Protein AF-0000000072302546 (afdb_homodimer)

Organism: Meleagris gallopavo (NCBI:txid9103)

Foldseek 3Di:
DDPDDDPDPPDPPPPPPDPDDPDPDDPPVPPPPPPPPPPPPPDPDDPPLFWFKKKKKFWPLCVVVVCPCVVVVVLVVLPKDWFAKDFDFDPDPDDDPDGTGMIMTMTGGRVCQVVLDLQQADLACVPGDPRHVSVVPNDGSVGGRMDMDNDSVRRVVVCVVVDDPVRGHDDDDPCCCVNVND/DDPCPVPPPPDPPPPPDDPDDDDDDDPPVPPPPPPPPPPPPPDPDDPPLFWFKKKKKFWPLCVVVVCPCVVVVVCVVLPKDWFAKDFDFDPDPDDDPDGTGMIMTMIGGRVCQVVLDLQQADLACVPGDPRHVSVVPNDGSVGGRMDMDNDSVRRVVVCVVVDDPVRGHDDDDPCCCVNVND

Structure (mmCIF, N/CA/C/O backbone):
data_AF-0000000072302546-model_v1
#
loop_
_entity.id
_entity.type
_entity.pdbx_description
1 polymer 'Nucleoside diphosphate kinase'
#
loop_
_atom_site.group_PDB
_atom_site.id
_atom_site.type_symbol
_atom_site.label_atom_id
_atom_site.label_alt_id
_atom_site.label_comp_id
_atom_site.label_asym_id
_atom_site.label_entity_id
_atom_site.label_seq_id
_atom_site.pdbx_PDB_ins_code
_atom_site.Cartn_x
_atom_site.Cartn_y
_atom_site.Cartn_z
_atom_site.occupancy
_atom_site.B_iso_or_equiv
_atom_site.auth_seq_id
_atom_site.auth_comp_id
_atom_site.auth_asym_id
_atom_site.auth_atom_id
_atom_site.pdbx_PDB_model_num
ATOM 1 N N . MET A 1 1 ? 26.578 -60.594 33.781 1 28.45 1 MET A N 1
ATOM 2 C CA . MET A 1 1 ? 26.5 -60.469 32.312 1 28.45 1 MET A CA 1
ATOM 3 C C . MET A 1 1 ? 27.547 -59.5 31.797 1 28.45 1 MET A C 1
ATOM 5 O O . MET A 1 1 ? 27.75 -58.406 32.375 1 28.45 1 MET A O 1
ATOM 9 N N . PRO A 1 2 ? 28.359 -59.844 30.703 1 25.59 2 PRO A N 1
ATOM 10 C CA . PRO A 1 2 ? 29.703 -59.375 30.359 1 25.59 2 PRO A CA 1
ATOM 11 C C . PRO A 1 2 ? 29.703 -57.969 29.734 1 25.59 2 PRO A C 1
ATOM 13 O O . PRO A 1 2 ? 28.859 -57.688 28.875 1 25.59 2 PRO A O 1
ATOM 16 N N . LEU A 1 3 ? 29.906 -56.875 30.5 1 26.02 3 LEU A N 1
ATOM 17 C CA . LEU A 1 3 ? 30.062 -55.438 30.297 1 26.02 3 LEU A CA 1
ATOM 18 C C . LEU A 1 3 ? 31.172 -55.125 29.281 1 26.02 3 LEU A C 1
ATOM 20 O O . LEU A 1 3 ? 32.344 -55.094 29.656 1 26.02 3 LEU A O 1
ATOM 24 N N . ARG A 1 4 ? 30.922 -55.844 28 1 19.97 4 ARG A N 1
ATOM 25 C CA . ARG A 1 4 ? 32.062 -55.969 27.078 1 19.97 4 ARG A CA 1
ATOM 26 C C . ARG A 1 4 ? 32.625 -54.594 26.75 1 19.97 4 ARG A C 1
ATOM 28 O O . ARG A 1 4 ? 33.844 -54.375 26.922 1 19.97 4 ARG A O 1
ATOM 35 N N . THR A 1 5 ? 32.312 -54 25.531 1 21.89 5 THR A N 1
ATOM 36 C CA . THR A 1 5 ? 33.281 -53.844 24.469 1 21.89 5 THR A CA 1
ATOM 37 C C . THR A 1 5 ? 33.875 -52.438 24.5 1 21.89 5 THR A C 1
ATOM 39 O O . THR A 1 5 ? 33.219 -51.469 24.922 1 21.89 5 THR A O 1
ATOM 42 N N . ARG A 1 6 ? 35.219 -52.312 24.297 1 22.3 6 ARG A N 1
ATOM 43 C CA . ARG A 1 6 ? 36.438 -51.531 24.375 1 22.3 6 ARG A CA 1
ATOM 44 C C . ARG A 1 6 ? 36.469 -50.438 23.312 1 22.3 6 ARG A C 1
ATOM 46 O O . ARG A 1 6 ? 36.469 -50.75 22.109 1 22.3 6 ARG A O 1
ATOM 53 N N . SER A 1 7 ? 35.625 -49.312 23.469 1 22.53 7 SER A N 1
ATOM 54 C CA . SER A 1 7 ? 35.438 -48.219 22.531 1 22.53 7 SER A CA 1
ATOM 55 C C . SER A 1 7 ? 36.781 -47.625 22.109 1 22.53 7 SER A C 1
ATOM 57 O O . SER A 1 7 ? 37.594 -47.188 22.938 1 22.53 7 SER A O 1
ATOM 59 N N . PRO A 1 8 ? 37.406 -48.094 20.922 1 24.8 8 PRO A N 1
ATOM 60 C CA . PRO A 1 8 ? 38.781 -47.781 20.516 1 24.8 8 PRO A CA 1
ATOM 61 C C . PRO A 1 8 ? 38.969 -46.312 20.203 1 24.8 8 PRO A C 1
ATOM 63 O O . PRO A 1 8 ? 38.062 -45.656 19.703 1 24.8 8 PRO A O 1
ATOM 66 N N . PHE A 1 9 ? 39.656 -45.531 21 1 24.45 9 PHE A N 1
ATOM 67 C CA . PHE A 1 9 ? 40.031 -44.125 21.062 1 24.45 9 PHE A CA 1
ATOM 68 C C . PHE A 1 9 ? 41 -43.781 19.922 1 24.45 9 PHE A C 1
ATOM 70 O O . PHE A 1 9 ? 42.156 -44.156 19.938 1 24.45 9 PHE A O 1
ATOM 77 N N . PHE A 1 10 ? 40.438 -43.906 18.5 1 22.61 10 PHE A N 1
ATOM 78 C CA . PHE A 1 10 ? 41.438 -43.781 17.453 1 22.61 10 PHE A CA 1
ATOM 79 C C . PHE A 1 10 ? 42.094 -42.406 17.5 1 22.61 10 PHE A C 1
ATOM 81 O O . PHE A 1 10 ? 41.469 -41.406 17.859 1 22.61 10 PHE A O 1
ATOM 88 N N . PRO A 1 11 ? 43.469 -42.344 17.453 1 22.25 11 PRO A N 1
ATOM 89 C CA . PRO A 1 11 ? 44.469 -41.312 17.672 1 22.25 11 PRO A CA 1
ATOM 90 C C . PRO A 1 11 ? 44.5 -40.281 16.547 1 22.25 11 PRO A C 1
ATOM 92 O O . PRO A 1 11 ? 44.188 -40.594 15.398 1 22.25 11 PRO A O 1
ATOM 95 N N . LEU A 1 12 ? 44.188 -39 16.781 1 23.42 12 LEU A N 1
ATOM 96 C CA . LEU A 1 12 ? 44.062 -37.75 16.047 1 23.42 12 LEU A CA 1
ATOM 97 C C . LEU A 1 12 ? 45.375 -37.344 15.391 1 23.42 12 LEU A C 1
ATOM 99 O O . LEU A 1 12 ? 46.281 -36.875 16.078 1 23.42 12 LEU A O 1
ATOM 103 N N . SER A 1 13 ? 45.938 -38.312 14.469 1 19.5 13 SER A N 1
ATOM 104 C CA . SER A 1 13 ? 47.312 -37.969 14.055 1 19.5 13 SER A CA 1
ATOM 105 C C . SER A 1 13 ? 47.312 -36.688 13.211 1 19.5 13 SER A C 1
ATOM 107 O O . SER A 1 13 ? 46.469 -36.531 12.32 1 19.5 13 SER A O 1
ATOM 109 N N . SER A 1 14 ? 47.781 -35.562 13.734 1 22.02 14 SER A N 1
ATOM 110 C CA . SER A 1 14 ? 47.938 -34.156 13.406 1 22.02 14 SER A CA 1
ATOM 111 C C . SER A 1 14 ? 48.875 -33.938 12.227 1 22.02 14 SER A C 1
ATOM 113 O O . SER A 1 14 ? 50.094 -33.969 12.391 1 22.02 14 SER A O 1
ATOM 115 N N . PRO A 1 15 ? 48.688 -34.625 10.938 1 21.88 15 PRO A N 1
ATOM 116 C CA . PRO A 1 15 ? 49.906 -34.531 10.141 1 21.88 15 PRO A CA 1
ATOM 117 C C . PRO A 1 15 ? 50.25 -33.094 9.695 1 21.88 15 PRO A C 1
ATOM 119 O O . PRO A 1 15 ? 49.344 -32.344 9.328 1 21.88 15 PRO A O 1
ATOM 122 N N . CYS A 1 16 ? 51.188 -32.438 10.297 1 23.5 16 CYS A N 1
ATOM 123 C CA . CYS A 1 16 ? 51.75 -31.109 10.164 1 23.5 16 CYS A CA 1
ATOM 124 C C . CYS A 1 16 ? 52.344 -30.891 8.773 1 23.5 16 CYS A C 1
ATOM 126 O O . CYS A 1 16 ? 53.312 -31.531 8.422 1 23.5 16 CYS A O 1
ATOM 128 N N . LEU A 1 17 ? 51.438 -30.891 7.695 1 24.34 17 LEU A N 1
ATOM 129 C CA . LEU A 1 17 ? 52 -30.922 6.355 1 24.34 17 LEU A CA 1
ATOM 130 C C . LEU A 1 17 ? 52.969 -29.75 6.152 1 24.34 17 LEU A C 1
ATOM 132 O O . LEU A 1 17 ? 52.719 -28.641 6.609 1 24.34 17 LEU A O 1
ATOM 136 N N . VAL A 1 18 ? 54.25 -30.078 5.875 1 22.44 18 VAL A N 1
ATOM 137 C CA . VAL A 1 18 ? 55.531 -29.422 5.672 1 22.44 18 VAL A CA 1
ATOM 138 C C . VAL A 1 18 ? 55.438 -28.422 4.527 1 22.44 18 VAL A C 1
ATOM 140 O O . VAL A 1 18 ? 54.812 -28.703 3.498 1 22.44 18 VAL A O 1
ATOM 143 N N . LEU A 1 19 ? 55.844 -27.219 4.754 1 26.23 19 LEU A N 1
ATOM 144 C CA . LEU A 1 19 ? 55.906 -25.859 4.219 1 26.23 19 LEU A CA 1
ATOM 145 C C . LEU A 1 19 ? 56.781 -25.812 2.955 1 26.23 19 LEU A C 1
ATOM 147 O O . LEU A 1 19 ? 57.125 -24.734 2.488 1 26.23 19 LEU A O 1
ATOM 151 N N . GLY A 1 20 ? 56.625 -26.859 2.014 1 24.14 20 GLY A N 1
ATOM 152 C CA . GLY A 1 20 ? 57.812 -26.812 1.187 1 24.14 20 GLY A CA 1
ATOM 153 C C . GLY A 1 20 ? 57.938 -25.516 0.407 1 24.14 20 GLY A C 1
ATOM 154 O O . GLY A 1 20 ? 57 -24.75 0.294 1 24.14 20 GLY A O 1
ATOM 155 N N . ASP A 1 21 ? 59.094 -25.438 -0.366 1 27.5 21 ASP A N 1
ATOM 156 C CA . ASP A 1 21 ? 60.031 -24.453 -0.916 1 27.5 21 ASP A CA 1
ATOM 157 C C . ASP A 1 21 ? 59.469 -23.812 -2.184 1 27.5 21 ASP A C 1
ATOM 159 O O . ASP A 1 21 ? 59.219 -24.5 -3.174 1 27.5 21 ASP A O 1
ATOM 163 N N . PRO A 1 22 ? 58.531 -22.859 -2.154 1 27.61 22 PRO A N 1
ATOM 164 C CA . PRO A 1 22 ? 57.875 -22.422 -3.391 1 27.61 22 PRO A CA 1
ATOM 165 C C . PRO A 1 22 ? 58.875 -21.812 -4.391 1 27.61 22 PRO A C 1
ATOM 167 O O . PRO A 1 22 ? 59.656 -20.938 -4.031 1 27.61 22 PRO A O 1
ATOM 170 N N . SER A 1 23 ? 59.562 -22.625 -5.199 1 30.94 23 SER A N 1
ATOM 171 C CA . SER A 1 23 ? 60.375 -22.062 -6.266 1 30.94 23 SER A CA 1
ATOM 172 C C . SER A 1 23 ? 59.594 -21.094 -7.137 1 30.94 23 SER A C 1
ATOM 174 O O . SER A 1 23 ? 58.375 -21.297 -7.359 1 30.94 23 SER A O 1
ATOM 176 N N . PRO A 1 24 ? 60.062 -19.906 -7.297 1 33.72 24 PRO A N 1
ATOM 177 C CA . PRO A 1 24 ? 59.312 -18.781 -7.844 1 33.72 24 PRO A CA 1
ATOM 178 C C . PRO A 1 24 ? 58.938 -18.984 -9.312 1 33.72 24 PRO A C 1
ATOM 180 O O . PRO A 1 24 ? 59.812 -19.156 -10.156 1 33.72 24 PRO A O 1
ATOM 183 N N . PRO A 1 25 ? 57.906 -19.828 -9.625 1 33.88 25 PRO A N 1
ATOM 184 C CA . PRO A 1 25 ? 57.844 -20.234 -11.039 1 33.88 25 PRO A CA 1
ATOM 185 C C . PRO A 1 25 ? 57.812 -19.031 -11.984 1 33.88 25 PRO A C 1
ATOM 187 O O . PRO A 1 25 ? 57.5 -17.922 -11.562 1 33.88 25 PRO A O 1
ATOM 190 N N . PRO A 1 26 ? 58.219 -19.328 -13.281 1 35.22 26 PRO A N 1
ATOM 191 C CA . PRO A 1 26 ? 58.438 -18.5 -14.477 1 35.22 26 PRO A CA 1
ATOM 192 C C . PRO A 1 26 ? 57.219 -17.656 -14.867 1 35.22 26 PRO A C 1
ATOM 194 O O . PRO A 1 26 ? 56.094 -18.031 -14.547 1 35.22 26 PRO A O 1
ATOM 197 N N . SER A 1 27 ? 57.438 -16.359 -15.109 1 30.64 27 SER A N 1
ATOM 198 C CA . SER A 1 27 ? 56.531 -15.242 -15.367 1 30.64 27 SER A CA 1
ATOM 199 C C . SER A 1 27 ? 55.688 -15.5 -16.609 1 30.64 27 SER A C 1
ATOM 201 O O . SER A 1 27 ? 56 -15.008 -17.703 1 30.64 27 SER A O 1
ATOM 203 N N . ILE A 1 28 ? 55.375 -16.75 -16.953 1 32.88 28 ILE A N 1
ATOM 204 C CA . ILE A 1 28 ? 54.719 -16.781 -18.25 1 32.88 28 ILE A CA 1
ATOM 205 C C . ILE A 1 28 ? 53.406 -15.977 -18.188 1 32.88 28 ILE A C 1
ATOM 207 O O . ILE A 1 28 ? 52.562 -16.219 -17.328 1 32.88 28 ILE A O 1
ATOM 211 N N . VAL A 1 29 ? 53.438 -14.781 -18.75 1 33.59 29 VAL A N 1
ATOM 212 C CA . VAL A 1 29 ? 52.281 -13.891 -18.875 1 33.59 29 VAL A CA 1
ATOM 213 C C . VAL A 1 29 ? 51.156 -14.625 -19.594 1 33.59 29 VAL A C 1
ATOM 215 O O . VAL A 1 29 ? 51.281 -14.992 -20.766 1 33.59 29 VAL A O 1
ATOM 218 N N . PRO A 1 30 ? 50.531 -15.625 -18.969 1 31.84 30 PRO A N 1
ATOM 219 C CA . PRO A 1 30 ? 49.531 -16.297 -19.797 1 31.84 30 PRO A CA 1
ATOM 220 C C . PRO A 1 30 ? 48.469 -15.328 -20.344 1 31.84 30 PRO A C 1
ATOM 222 O O . PRO A 1 30 ? 48.125 -14.352 -19.672 1 31.84 30 PRO A O 1
ATOM 225 N N . SER A 1 31 ? 48.5 -15.102 -21.703 1 37.44 31 SER A N 1
ATOM 226 C CA . SER A 1 31 ? 47.438 -14.406 -22.422 1 37.44 31 SER A CA 1
ATOM 227 C C . SER A 1 31 ? 46.062 -14.883 -21.969 1 37.44 31 SER A C 1
ATOM 229 O O . SER A 1 31 ? 45.812 -16.078 -21.938 1 37.44 31 SER A O 1
ATOM 231 N N . ARG A 1 32 ? 45.531 -14.141 -21.047 1 35.06 32 ARG A N 1
ATOM 232 C CA . ARG A 1 32 ? 44.219 -14.531 -20.531 1 35.06 32 ARG A CA 1
ATOM 233 C C . ARG A 1 32 ? 43.219 -14.742 -21.672 1 35.06 32 ARG A C 1
ATOM 235 O O . ARG A 1 32 ? 43.031 -13.852 -22.5 1 35.06 32 ARG A O 1
ATOM 242 N N . PRO A 1 33 ? 43.031 -16.016 -22.031 1 37.41 33 PRO A N 1
ATOM 243 C CA . PRO A 1 33 ? 41.969 -16.188 -23.016 1 37.41 33 PRO A CA 1
ATOM 244 C C . PRO A 1 33 ? 40.719 -15.352 -22.719 1 37.41 33 PRO A C 1
ATOM 246 O O . PRO A 1 33 ? 40.469 -15.023 -21.547 1 37.41 33 PRO A O 1
ATOM 249 N N . ALA A 1 34 ? 40.312 -14.547 -23.75 1 36.78 34 ALA A N 1
ATOM 250 C CA . ALA A 1 34 ? 39.031 -13.82 -23.719 1 36.78 34 ALA A CA 1
ATOM 251 C C . ALA A 1 34 ? 37.906 -14.703 -23.188 1 36.78 34 ALA A C 1
ATOM 253 O O . ALA A 1 34 ? 37.625 -15.766 -23.75 1 36.78 34 ALA A O 1
ATOM 254 N N . GLY A 1 35 ? 37.875 -14.844 -21.938 1 32.53 35 GLY A N 1
ATOM 255 C CA . GLY A 1 35 ? 36.75 -15.609 -21.375 1 32.53 35 GLY A CA 1
ATOM 256 C C . GLY A 1 35 ? 35.438 -15.32 -22.031 1 32.53 35 GLY A C 1
ATOM 257 O O . GLY A 1 35 ? 35.062 -14.156 -22.234 1 32.53 35 GLY A O 1
ATOM 258 N N . ARG A 1 36 ? 35.031 -16.141 -22.922 1 30.73 36 ARG A N 1
ATOM 259 C CA . ARG A 1 36 ? 33.688 -16.047 -23.453 1 30.73 36 ARG A CA 1
ATOM 260 C C . ARG A 1 36 ? 32.688 -15.672 -22.375 1 30.73 36 ARG A C 1
ATOM 262 O O . ARG A 1 36 ? 32.75 -16.203 -21.266 1 30.73 36 ARG A O 1
ATOM 269 N N . ALA A 1 37 ? 32.188 -14.453 -22.453 1 36.94 37 ALA A N 1
ATOM 270 C CA . ALA A 1 37 ? 31 -14.094 -21.672 1 36.94 37 ALA A CA 1
ATOM 271 C C . ALA A 1 37 ? 30.016 -15.25 -21.594 1 36.94 37 ALA A C 1
ATOM 273 O O . ALA A 1 37 ? 29.516 -15.719 -22.625 1 36.94 37 ALA A O 1
ATOM 274 N N . ALA A 1 38 ? 30.172 -16.156 -20.703 1 36.09 38 ALA A N 1
ATOM 275 C CA . ALA A 1 38 ? 29.188 -17.203 -20.516 1 36.09 38 ALA A CA 1
ATOM 276 C C . ALA A 1 38 ? 27.781 -16.672 -20.766 1 36.09 38 ALA A C 1
ATOM 278 O O . ALA A 1 38 ? 27.406 -15.609 -20.281 1 36.09 38 ALA A O 1
ATOM 279 N N . ALA A 1 39 ? 27.156 -16.984 -21.859 1 35.88 39 ALA A N 1
ATOM 280 C CA . ALA A 1 39 ? 25.734 -16.75 -22.125 1 35.88 39 ALA A CA 1
ATOM 281 C C . ALA A 1 39 ? 24.891 -17.031 -20.891 1 35.88 39 ALA A C 1
ATOM 283 O O . ALA A 1 39 ? 24.953 -18.141 -20.328 1 35.88 39 ALA A O 1
ATOM 284 N N . VAL A 1 40 ? 24.844 -16.109 -19.938 1 35.66 40 VAL A N 1
ATOM 285 C CA . VAL A 1 40 ? 23.828 -16.344 -18.906 1 35.66 40 VAL A CA 1
ATOM 286 C C . VAL A 1 40 ? 22.609 -17.016 -19.531 1 35.66 40 VAL A C 1
ATOM 288 O O . VAL A 1 40 ? 22.047 -16.516 -20.5 1 35.66 40 VAL A O 1
ATOM 291 N N . THR A 1 41 ? 22.562 -18.312 -19.703 1 37.38 41 THR A N 1
ATOM 292 C CA . THR A 1 41 ? 21.344 -19 -20.156 1 37.38 41 THR A CA 1
ATOM 293 C C . THR A 1 41 ? 20.109 -18.359 -19.531 1 37.38 41 THR A C 1
ATOM 295 O O . THR A 1 41 ? 20.062 -18.125 -18.328 1 37.38 41 THR A O 1
ATOM 298 N N . PRO A 1 42 ? 19.25 -17.703 -20.25 1 40.59 42 PRO A N 1
ATOM 299 C CA . PRO A 1 42 ? 18.016 -17.203 -19.656 1 40.59 42 PRO A CA 1
ATOM 300 C C . PRO A 1 42 ? 17.391 -18.188 -18.672 1 40.59 42 PRO A C 1
ATOM 302 O O . PRO A 1 42 ? 17.469 -19.406 -18.875 1 40.59 42 PRO A O 1
ATOM 305 N N . CYS A 1 43 ? 17.453 -18 -17.406 1 41.53 43 CYS A N 1
ATOM 306 C CA . CYS A 1 43 ? 16.734 -18.875 -16.469 1 41.53 43 CYS A CA 1
ATOM 307 C C . CYS A 1 43 ? 15.453 -19.406 -17.109 1 41.53 43 CYS A C 1
ATOM 309 O O . CYS A 1 43 ? 14.75 -18.672 -17.797 1 41.53 43 CYS A O 1
ATOM 311 N N . PRO A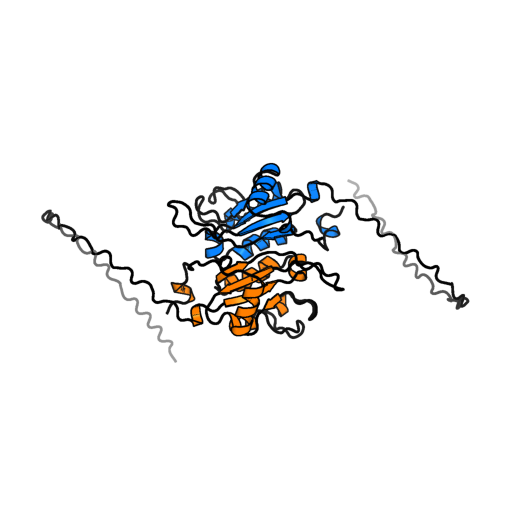 1 44 ? 15.266 -20.688 -17.297 1 48 44 PRO A N 1
ATOM 312 C CA . PRO A 1 44 ? 13.992 -21.188 -17.812 1 48 44 PRO A CA 1
ATOM 313 C C . PRO A 1 44 ? 12.781 -20.484 -17.219 1 48 44 PRO A C 1
ATOM 315 O O . PRO A 1 44 ? 12.852 -19.984 -16.094 1 48 44 PRO A O 1
ATOM 318 N N . PRO A 1 45 ? 11.789 -20.172 -18.094 1 50.78 45 PRO A N 1
ATOM 319 C CA . PRO A 1 45 ? 10.586 -19.531 -17.562 1 50.78 45 PRO A CA 1
ATOM 320 C C . PRO A 1 45 ? 10.039 -20.25 -16.328 1 50.78 45 PRO A C 1
ATOM 322 O O . PRO A 1 45 ? 10.148 -21.469 -16.219 1 50.78 45 PRO A O 1
ATOM 325 N N . ALA A 1 46 ? 9.992 -19.578 -15.227 1 55.09 46 ALA A N 1
ATOM 326 C CA . ALA A 1 46 ? 9.43 -20.141 -14 1 55.09 46 ALA A CA 1
ATOM 327 C C . ALA A 1 46 ? 8.188 -20.969 -14.305 1 55.09 46 ALA A C 1
ATOM 329 O O . ALA A 1 46 ? 7.469 -20.703 -15.266 1 55.09 46 ALA A O 1
ATOM 330 N N . PRO A 1 47 ? 8.141 -22.25 -13.867 1 58.38 47 PRO A N 1
ATOM 331 C CA . PRO A 1 47 ? 6.902 -23.016 -14.047 1 58.38 47 PRO A CA 1
ATOM 332 C C . PRO A 1 47 ? 5.648 -22.172 -13.82 1 58.38 47 PRO A C 1
ATOM 334 O O . PRO A 1 47 ? 5.688 -21.188 -13.094 1 58.38 47 PRO A O 1
ATOM 337 N N . PRO A 1 48 ? 4.617 -22.359 -14.727 1 55.38 48 PRO A N 1
ATOM 338 C CA . PRO A 1 48 ? 3.375 -21.594 -14.695 1 55.38 48 PRO A CA 1
ATOM 339 C C . PRO A 1 48 ? 2.896 -21.297 -13.273 1 55.38 48 PRO A C 1
ATOM 341 O O . PRO A 1 48 ? 2.322 -20.25 -13.008 1 55.38 48 PRO A O 1
ATOM 344 N N . GLU A 1 49 ? 3.078 -22.312 -12.422 1 56.75 49 GLU A N 1
ATOM 345 C CA . GLU A 1 49 ? 2.621 -22.141 -11.039 1 56.75 49 GLU A CA 1
ATOM 346 C C . GLU A 1 49 ? 3.344 -20.984 -10.359 1 56.75 49 GLU A C 1
ATOM 348 O O . GLU A 1 49 ? 2.814 -20.391 -9.422 1 56.75 49 GLU A O 1
ATOM 353 N N . LEU A 1 50 ? 4.52 -20.672 -10.922 1 62.38 50 LEU A N 1
ATOM 354 C CA . LEU A 1 50 ? 5.336 -19.641 -10.289 1 62.38 50 LEU A CA 1
ATOM 355 C C . LEU A 1 50 ? 4.859 -18.25 -10.703 1 62.38 50 LEU A C 1
ATOM 357 O O . LEU A 1 50 ? 5.207 -17.266 -10.055 1 62.38 50 LEU A O 1
ATOM 361 N N . ARG A 1 51 ? 3.881 -18.312 -11.586 1 79.38 51 ARG A N 1
ATOM 362 C CA . ARG A 1 51 ? 3.459 -17 -12.07 1 79.38 51 ARG A CA 1
ATOM 363 C C . ARG A 1 51 ? 1.979 -16.766 -11.789 1 79.38 51 ARG A C 1
ATOM 365 O O . ARG A 1 51 ? 1.33 -15.969 -12.477 1 79.38 51 ARG A O 1
ATOM 372 N N . GLU A 1 52 ? 1.507 -17.484 -10.812 1 93.81 52 GLU A N 1
ATOM 373 C CA . GLU A 1 52 ? 0.119 -17.281 -10.406 1 93.81 52 GLU A CA 1
ATOM 374 C C . GLU A 1 52 ? -0.076 -15.922 -9.758 1 93.81 52 GLU A C 1
ATOM 376 O O . GLU A 1 52 ? 0.833 -15.398 -9.109 1 93.81 52 GLU A O 1
ATOM 381 N N . GLN A 1 53 ? -1.303 -15.344 -10.094 1 97 53 GLN A N 1
ATOM 382 C CA . GLN A 1 53 ? -1.642 -14.047 -9.516 1 97 53 GLN A CA 1
ATOM 383 C C . GLN A 1 53 ? -2.977 -14.117 -8.773 1 97 53 GLN A C 1
ATOM 385 O O . GLN A 1 53 ? -3.869 -14.875 -9.156 1 97 53 GLN A O 1
ATOM 390 N N . THR A 1 54 ? -3.078 -13.352 -7.715 1 98.31 54 THR A N 1
ATOM 391 C CA . THR A 1 54 ? -4.332 -13.234 -6.977 1 98.31 54 THR A CA 1
ATOM 392 C C . THR A 1 54 ? -4.652 -11.773 -6.684 1 98.31 54 THR A C 1
ATOM 394 O O . THR A 1 54 ? -3.766 -10.914 -6.703 1 98.31 54 THR A O 1
ATOM 397 N N . LEU A 1 55 ? -5.945 -11.539 -6.5 1 98.25 55 LEU A N 1
ATOM 398 C CA . LEU A 1 55 ? -6.414 -10.219 -6.082 1 98.25 55 LEU A CA 1
ATOM 399 C C . LEU A 1 55 ? -6.668 -10.188 -4.578 1 98.25 55 LEU A C 1
ATOM 401 O O . LEU A 1 55 ? -7.301 -11.094 -4.031 1 98.25 55 LEU A O 1
ATOM 405 N N . VAL A 1 56 ? -6.148 -9.172 -3.928 1 98 56 VAL A N 1
ATOM 406 C CA . VAL A 1 56 ? -6.473 -8.828 -2.547 1 98 56 VAL A CA 1
ATOM 407 C C . VAL A 1 56 ? -7.031 -7.41 -2.484 1 98 56 VAL A C 1
ATOM 409 O O . VAL A 1 56 ? -6.367 -6.461 -2.9 1 98 56 VAL A O 1
ATOM 412 N N . LEU A 1 57 ? -8.188 -7.32 -1.997 1 96.19 57 LEU A N 1
ATOM 413 C CA . LEU A 1 57 ? -8.852 -6.027 -1.869 1 96.19 57 LEU A CA 1
ATOM 414 C C . LEU A 1 57 ? -8.891 -5.582 -0.411 1 96.19 57 LEU A C 1
ATOM 416 O O . LEU A 1 57 ? -9.57 -6.199 0.412 1 96.19 57 LEU A O 1
ATOM 420 N N . VAL A 1 58 ? -8.102 -4.559 -0.125 1 96.12 58 VAL A N 1
ATOM 421 C CA . VAL A 1 58 ? -8.234 -3.945 1.191 1 96.12 58 VAL A CA 1
ATOM 422 C C . VAL A 1 58 ? -9.484 -3.064 1.223 1 96.12 58 VAL A C 1
ATOM 424 O O . VAL A 1 58 ? -9.617 -2.131 0.428 1 96.12 58 VAL A O 1
ATOM 427 N N . LYS A 1 59 ? -10.344 -3.309 2.1 1 92.31 59 LYS A N 1
ATOM 428 C CA . LYS A 1 59 ? -11.648 -2.656 2.143 1 92.31 59 LYS A CA 1
ATOM 429 C C . LYS A 1 59 ? -11.562 -1.288 2.811 1 92.31 59 LYS A C 1
ATOM 431 O O . LYS A 1 59 ? -10.617 -1.016 3.557 1 92.31 59 LYS A O 1
ATOM 436 N N . PRO A 1 60 ? -12.508 -0.429 2.572 1 90.19 60 PRO A N 1
ATOM 437 C CA . PRO A 1 60 ? -12.477 0.944 3.08 1 90.19 60 PRO A CA 1
ATOM 438 C C . PRO A 1 60 ? -12.344 1.008 4.602 1 90.19 60 PRO A C 1
ATOM 440 O O . PRO A 1 60 ? -11.672 1.893 5.129 1 90.19 60 PRO A O 1
ATOM 443 N N . ASP A 1 61 ? -12.992 0.087 5.293 1 87.19 61 ASP A N 1
ATOM 444 C CA . ASP A 1 61 ? -12.891 0.071 6.746 1 87.19 61 ASP A CA 1
ATOM 445 C C . ASP A 1 61 ? -11.438 -0.109 7.191 1 87.19 61 ASP A C 1
ATOM 447 O O . ASP A 1 61 ? -10.992 0.537 8.141 1 87.19 61 ASP A O 1
ATOM 451 N N . ALA A 1 62 ? -10.758 -0.962 6.523 1 92.5 62 ALA A N 1
ATOM 452 C CA . ALA A 1 62 ? -9.344 -1.196 6.836 1 92.5 62 ALA A CA 1
ATOM 453 C C . ALA A 1 62 ? -8.508 0.047 6.551 1 92.5 62 ALA A C 1
ATOM 455 O O . ALA A 1 62 ? -7.566 0.348 7.281 1 92.5 62 ALA A O 1
ATOM 456 N N . VAL A 1 63 ? -8.812 0.751 5.504 1 92.19 63 VAL A N 1
ATOM 457 C CA . VAL A 1 63 ? -8.117 1.987 5.172 1 92.19 63 VAL A CA 1
ATOM 458 C C . VAL A 1 63 ? -8.344 3.023 6.27 1 92.19 63 VAL A C 1
ATOM 460 O O . VAL A 1 63 ? -7.398 3.648 6.75 1 92.19 63 VAL A O 1
ATOM 463 N N . GLN A 1 64 ? -9.57 3.111 6.699 1 88.44 64 GLN A N 1
ATOM 464 C CA . GLN A 1 64 ? -9.938 4.074 7.73 1 88.44 64 GLN A CA 1
ATOM 465 C C . GLN A 1 64 ? -9.242 3.758 9.055 1 88.44 64 GLN A C 1
ATOM 467 O O . GLN A 1 64 ? -8.891 4.668 9.805 1 88.44 64 GLN A O 1
ATOM 472 N N . ARG A 1 65 ? -9.117 2.555 9.273 1 91.75 65 ARG A N 1
ATOM 473 C CA . ARG A 1 65 ? -8.516 2.109 10.523 1 91.75 65 ARG A CA 1
ATOM 474 C C . ARG A 1 65 ? -6.992 2.098 10.422 1 91.75 65 ARG A C 1
ATOM 476 O O . ARG A 1 65 ? -6.297 1.764 11.383 1 91.75 65 ARG A O 1
ATOM 483 N N . ARG A 1 66 ? -6.48 2.404 9.273 1 95.19 66 ARG A N 1
ATOM 484 C CA . ARG A 1 66 ? -5.039 2.525 9.062 1 95.19 66 ARG A CA 1
ATOM 485 C C . ARG A 1 66 ? -4.352 1.172 9.203 1 95.19 66 ARG A C 1
ATOM 487 O O . ARG A 1 66 ? -3.352 1.049 9.914 1 95.19 66 ARG A O 1
ATOM 494 N N . LEU A 1 67 ? -4.898 0.22 8.438 1 96.44 67 LEU A N 1
ATOM 495 C CA . LEU A 1 67 ? -4.391 -1.146 8.508 1 96.44 67 LEU A CA 1
ATOM 496 C C . LEU A 1 67 ? -3.75 -1.554 7.184 1 96.44 67 LEU A C 1
ATOM 498 O O . LEU A 1 67 ? -3.393 -2.719 6.996 1 96.44 67 LEU A O 1
ATOM 502 N N . VAL A 1 68 ? -3.58 -0.631 6.25 1 97.81 68 VAL A N 1
ATOM 503 C CA . VAL A 1 68 ? -3.078 -0.944 4.918 1 97.81 68 VAL A CA 1
ATOM 504 C C . VAL A 1 68 ? -1.66 -1.502 5.016 1 97.81 68 VAL A C 1
ATOM 506 O O . VAL A 1 68 ? -1.346 -2.529 4.41 1 97.81 68 VAL A O 1
ATOM 509 N N . GLY A 1 69 ? -0.801 -0.86 5.785 1 98.44 69 GLY A N 1
ATOM 510 C CA . GLY A 1 69 ? 0.562 -1.328 5.977 1 98.44 69 GLY A CA 1
ATOM 511 C C . GLY A 1 69 ? 0.637 -2.719 6.578 1 98.44 69 GLY A C 1
ATOM 512 O O . GLY A 1 69 ? 1.48 -3.527 6.184 1 98.44 69 GLY A O 1
ATOM 513 N N . ASP A 1 70 ? -0.222 -2.994 7.531 1 98.19 70 ASP A N 1
ATOM 514 C CA . ASP A 1 70 ? -0.273 -4.309 8.164 1 98.19 70 ASP A CA 1
ATOM 515 C C . ASP A 1 70 ? -0.592 -5.398 7.148 1 98.19 70 ASP A C 1
ATOM 517 O O . ASP A 1 70 ? 0.06 -6.441 7.125 1 98.19 70 ASP A O 1
ATOM 521 N N . VAL A 1 71 ? -1.608 -5.129 6.363 1 98.31 71 VAL A N 1
ATOM 522 C CA . VAL A 1 71 ? -2.031 -6.121 5.379 1 98.31 71 VAL A CA 1
ATOM 523 C C . VAL A 1 71 ? -0.917 -6.348 4.359 1 98.31 71 VAL A C 1
ATOM 525 O O . VAL A 1 71 ? -0.514 -7.488 4.113 1 98.31 71 VAL A O 1
ATOM 528 N N . ILE A 1 72 ? -0.374 -5.305 3.793 1 98.56 72 ILE A N 1
ATOM 529 C CA . ILE A 1 72 ? 0.684 -5.402 2.795 1 98.56 72 ILE A CA 1
ATOM 530 C C . ILE A 1 72 ? 1.891 -6.121 3.391 1 98.56 72 ILE A C 1
ATOM 532 O O . ILE A 1 72 ? 2.475 -7 2.75 1 98.56 72 ILE A O 1
ATOM 536 N N . GLY A 1 73 ? 2.217 -5.797 4.582 1 98.25 73 GLY A N 1
ATOM 537 C CA . GLY A 1 73 ? 3.367 -6.391 5.246 1 98.25 73 GLY A CA 1
ATOM 538 C C . GLY A 1 73 ? 3.27 -7.902 5.367 1 98.25 73 GLY A C 1
ATOM 539 O O . GLY A 1 73 ? 4.277 -8.602 5.266 1 98.25 73 GLY A O 1
ATOM 540 N N . ARG A 1 74 ? 2.102 -8.414 5.559 1 98.31 74 ARG A N 1
ATOM 541 C CA . ARG A 1 74 ? 1.912 -9.852 5.676 1 98.31 74 ARG A CA 1
ATOM 542 C C . ARG A 1 74 ? 2.281 -10.562 4.375 1 98.31 74 ARG A C 1
ATOM 544 O O . ARG A 1 74 ? 2.902 -11.625 4.398 1 98.31 74 ARG A O 1
ATOM 551 N N . PHE A 1 75 ? 1.922 -10.039 3.268 1 98.12 75 PHE A N 1
ATOM 552 C CA . PHE A 1 75 ? 2.195 -10.656 1.975 1 98.12 75 PHE A CA 1
ATOM 553 C C . PHE A 1 75 ? 3.664 -10.492 1.597 1 98.12 75 PHE A C 1
ATOM 555 O O . PHE A 1 75 ? 4.27 -11.406 1.029 1 98.12 75 PHE A O 1
ATOM 562 N N . GLU A 1 76 ? 4.207 -9.344 1.921 1 97 76 GLU A N 1
ATOM 563 C CA . GLU A 1 76 ? 5.633 -9.117 1.689 1 97 76 GLU A CA 1
ATOM 564 C C . GLU A 1 76 ? 6.48 -10.094 2.5 1 97 76 GLU A C 1
ATOM 566 O O . GLU A 1 76 ? 7.441 -10.664 1.982 1 97 76 GLU A O 1
ATOM 571 N N . ARG A 1 77 ? 6.121 -10.297 3.701 1 95.81 77 ARG A N 1
ATOM 572 C CA . ARG A 1 77 ? 6.875 -11.195 4.574 1 95.81 77 ARG A CA 1
ATOM 573 C C . ARG A 1 77 ? 6.828 -12.625 4.059 1 95.81 77 ARG A C 1
ATOM 575 O O . ARG A 1 77 ? 7.797 -13.375 4.203 1 95.81 77 ARG A O 1
ATOM 582 N N . ARG A 1 78 ? 5.707 -12.977 3.498 1 95.06 78 ARG A N 1
ATOM 583 C CA . ARG A 1 78 ? 5.578 -14.312 2.924 1 95.06 78 ARG A CA 1
ATOM 584 C C . ARG A 1 78 ? 6.508 -14.492 1.729 1 95.06 78 ARG A C 1
ATOM 586 O O . ARG A 1 78 ? 6.844 -15.617 1.358 1 95.06 78 ARG A O 1
ATOM 593 N N . GLY A 1 79 ? 6.844 -13.398 1.046 1 93.44 79 GLY A N 1
ATOM 594 C CA . GLY A 1 79 ? 7.77 -13.438 -0.078 1 93.44 79 GLY A CA 1
ATOM 595 C C . GLY A 1 79 ? 7.086 -13.234 -1.417 1 93.44 79 GLY A C 1
ATOM 596 O O . GLY A 1 79 ? 7.703 -13.406 -2.469 1 93.44 79 GLY A O 1
ATOM 597 N N . PHE A 1 80 ? 5.781 -12.875 -1.392 1 94.81 80 PHE A N 1
ATOM 598 C CA . PHE A 1 80 ? 5.059 -12.664 -2.639 1 94.81 80 PHE A CA 1
ATOM 599 C C . PHE A 1 80 ? 5.453 -11.336 -3.277 1 94.81 80 PHE A C 1
ATOM 601 O O . PHE A 1 80 ? 5.977 -10.445 -2.6 1 94.81 80 PHE A O 1
ATOM 608 N N . LYS A 1 81 ? 5.148 -11.227 -4.5 1 93.81 81 LYS A N 1
ATOM 609 C CA . LYS A 1 81 ? 5.516 -10.055 -5.289 1 93.81 81 LYS A CA 1
ATOM 610 C C . LYS A 1 81 ? 4.305 -9.164 -5.547 1 93.81 81 LYS A C 1
ATOM 612 O O . LYS A 1 81 ? 3.285 -9.633 -6.059 1 93.81 81 LYS A O 1
ATOM 617 N N . LEU A 1 82 ? 4.469 -7.914 -5.152 1 96.31 82 LEU A N 1
ATOM 618 C CA . LEU A 1 82 ? 3.439 -6.93 -5.473 1 96.31 82 LEU A CA 1
ATOM 619 C C . LEU A 1 82 ? 3.582 -6.445 -6.914 1 96.31 82 LEU A C 1
ATOM 621 O O . LEU A 1 82 ? 4.629 -5.918 -7.293 1 96.31 82 LEU A O 1
ATOM 625 N N . VAL A 1 83 ? 2.465 -6.613 -7.73 1 95.81 83 VAL A N 1
ATOM 626 C CA . VAL A 1 83 ? 2.66 -6.277 -9.141 1 95.81 83 VAL A CA 1
ATOM 627 C C . VAL A 1 83 ? 1.664 -5.199 -9.555 1 95.81 83 VAL A C 1
ATOM 629 O O . VAL A 1 83 ? 1.804 -4.598 -10.625 1 95.81 83 VAL A O 1
ATOM 632 N N . ALA A 1 84 ? 0.659 -4.898 -8.727 1 97.25 84 ALA A N 1
ATOM 633 C CA . ALA A 1 84 ? -0.254 -3.779 -8.953 1 97.25 84 ALA A CA 1
ATOM 634 C C . ALA A 1 84 ? -0.951 -3.369 -7.66 1 97.25 84 ALA A C 1
ATOM 636 O O . ALA A 1 84 ? -1.212 -4.207 -6.797 1 97.25 84 ALA A O 1
ATOM 637 N N . MET A 1 85 ? -1.275 -2.113 -7.605 1 97.88 85 MET A N 1
ATOM 638 C CA . MET A 1 85 ? -2.037 -1.586 -6.477 1 97.88 85 MET A CA 1
ATOM 639 C C . MET A 1 85 ? -2.461 -0.144 -6.734 1 97.88 85 MET A C 1
ATOM 641 O O . MET A 1 85 ? -1.745 0.609 -7.398 1 97.88 85 MET A O 1
ATOM 645 N N . LYS A 1 86 ? -3.576 0.242 -6.176 1 96.31 86 LYS A N 1
ATOM 646 C CA . LYS A 1 86 ? -3.982 1.644 -6.219 1 96.31 86 LYS A CA 1
ATOM 647 C C . LYS A 1 86 ? -5.109 1.919 -5.227 1 96.31 86 LYS A C 1
ATOM 649 O O . LYS A 1 86 ? -5.887 1.02 -4.895 1 96.31 86 LYS A O 1
ATOM 654 N N . LEU A 1 87 ? -5.121 3.1 -4.73 1 94.19 87 LEU A N 1
ATOM 655 C CA . LEU A 1 87 ? -6.266 3.596 -3.977 1 94.19 87 LEU A CA 1
ATOM 656 C C . LEU A 1 87 ? -7.285 4.246 -4.906 1 94.19 87 LEU A C 1
ATOM 658 O O . LEU A 1 87 ? -6.934 5.102 -5.723 1 94.19 87 LEU A O 1
ATOM 662 N N . LEU A 1 88 ? -8.539 3.787 -4.812 1 89.75 88 LEU A N 1
ATOM 663 C CA . LEU A 1 88 ? -9.57 4.281 -5.715 1 89.75 88 LEU A CA 1
ATOM 664 C C . LEU A 1 88 ? -10.75 4.84 -4.934 1 89.75 88 LEU A C 1
ATOM 666 O O . LEU A 1 88 ? -10.93 4.523 -3.754 1 89.75 88 LEU A O 1
ATOM 670 N N . GLN A 1 89 ? -11.398 5.738 -5.648 1 83.69 89 GLN A N 1
ATOM 671 C CA . GLN A 1 89 ? -12.727 6.148 -5.199 1 83.69 89 GLN A CA 1
ATOM 672 C C . GLN A 1 89 ? -13.82 5.547 -6.082 1 83.69 89 GLN A C 1
ATOM 674 O O . GLN A 1 89 ? -13.805 5.727 -7.305 1 83.69 89 GLN A O 1
ATOM 679 N N . VAL A 1 90 ? -14.57 4.676 -5.535 1 76.69 90 VAL A N 1
ATOM 680 C CA . VAL A 1 90 ? -15.648 4.059 -6.297 1 76.69 90 VAL A CA 1
ATOM 681 C C . VAL A 1 90 ? -16.969 4.766 -5.992 1 76.69 90 VAL A C 1
ATOM 683 O O . VAL A 1 90 ? -17.281 5.031 -4.832 1 76.69 90 VAL A O 1
ATOM 686 N N . PRO A 1 91 ? -17.547 5.352 -7.07 1 65.38 91 PRO A N 1
ATOM 687 C CA . PRO A 1 91 ? -18.828 6.02 -6.848 1 65.38 91 PRO A CA 1
ATOM 688 C C . PRO A 1 91 ? -19.844 5.137 -6.113 1 65.38 91 PRO A C 1
ATOM 690 O O . PRO A 1 91 ? -19.828 3.916 -6.285 1 65.38 91 PRO A O 1
ATOM 693 N N . VAL A 1 92 ? -20.188 5.648 -4.98 1 55.28 92 VAL A N 1
ATOM 694 C CA . VAL A 1 92 ? -21.219 4.949 -4.215 1 55.28 92 VAL A CA 1
ATOM 695 C C . VAL A 1 92 ? -22.484 4.797 -5.059 1 55.28 92 VAL A C 1
ATOM 697 O O . VAL A 1 92 ? -23.016 5.781 -5.57 1 55.28 92 VAL A O 1
ATOM 700 N N . LEU A 1 93 ? -22.672 3.746 -5.703 1 45.88 93 LEU A N 1
ATOM 701 C CA . LEU A 1 93 ? -24.047 3.639 -6.203 1 45.88 93 LEU A CA 1
ATOM 702 C C . LEU A 1 93 ? -25.047 3.895 -5.09 1 45.88 93 LEU A C 1
ATOM 704 O O . LEU A 1 93 ? -24.672 4.105 -3.936 1 45.88 93 LEU A O 1
ATOM 708 N N . THR A 1 94 ? -26.156 2.906 -4.969 1 44.5 94 THR A N 1
ATOM 709 C CA . THR A 1 94 ? -27.344 3.072 -4.137 1 44.5 94 THR A CA 1
ATOM 710 C C . THR A 1 94 ? -26.953 3.445 -2.709 1 44.5 94 THR A C 1
ATOM 712 O O . THR A 1 94 ? -26.891 4.625 -2.365 1 44.5 94 THR A O 1
ATOM 715 N N . TYR A 1 95 ? -27.781 2.812 -1.633 1 38.59 95 TYR A N 1
ATOM 716 C CA . TYR A 1 95 ? -28.047 3.096 -0.227 1 38.59 95 TYR A CA 1
ATOM 717 C C . TYR A 1 95 ? -26.75 3.045 0.593 1 38.59 95 TYR A C 1
ATOM 719 O O . TYR A 1 95 ? -26.781 3.293 1.801 1 38.59 95 TYR A O 1
ATOM 727 N N . SER A 1 96 ? -25.844 2.316 0.253 1 43.66 96 SER A N 1
ATOM 728 C CA . SER A 1 96 ? -24.906 2.104 1.362 1 43.66 96 SER A CA 1
ATOM 729 C C . SER A 1 96 ? -23.938 3.27 1.504 1 43.66 96 SER A C 1
ATOM 731 O O . SER A 1 96 ? -23.453 3.805 0.505 1 43.66 96 SER A O 1
ATOM 733 N N . ARG A 1 97 ? -24.109 4.184 2.406 1 44.12 97 ARG A N 1
ATOM 734 C CA . ARG A 1 97 ? -23.391 5.324 2.963 1 44.12 97 ARG A CA 1
ATOM 735 C C . ARG A 1 97 ? -21.875 5.109 2.891 1 44.12 97 ARG A C 1
ATOM 737 O O . ARG A 1 97 ? -21.109 5.965 3.322 1 44.12 97 ARG A O 1
ATOM 744 N N . THR A 1 98 ? -21.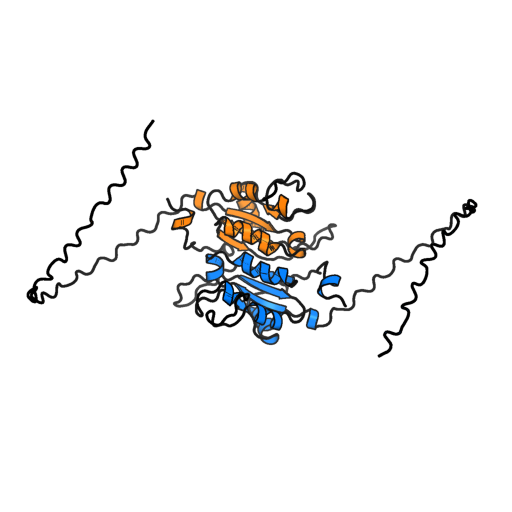406 3.949 2.807 1 47.44 98 THR A N 1
ATOM 745 C CA . THR A 1 98 ? -20 3.738 3.121 1 47.44 98 THR A CA 1
ATOM 746 C C . THR A 1 98 ? -19.125 4.098 1.928 1 47.44 98 THR A C 1
ATOM 748 O O . THR A 1 98 ? -19.344 3.598 0.821 1 47.44 98 THR A O 1
ATOM 751 N N . GLN A 1 99 ? -18.703 5.391 1.93 1 54.81 99 GLN A N 1
ATOM 752 C CA . GLN A 1 99 ? -17.672 5.84 1.014 1 54.81 99 GLN A CA 1
ATOM 753 C C . GLN A 1 99 ? -16.688 4.719 0.708 1 54.81 99 GLN A C 1
ATOM 755 O O . GLN A 1 99 ? -16.359 3.912 1.584 1 54.81 99 GLN A O 1
ATOM 760 N N . LEU A 1 100 ? -16.484 4.188 -0.621 1 74.88 100 LEU A N 1
ATOM 761 C CA . LEU A 1 100 ? -15.82 3.018 -1.186 1 74.88 100 LEU A CA 1
ATOM 762 C C . LEU A 1 100 ? -14.453 3.387 -1.746 1 74.88 100 LEU A C 1
ATOM 764 O O . LEU A 1 100 ? -14.336 3.76 -2.916 1 74.88 100 LEU A O 1
ATOM 768 N N . PHE A 1 101 ? -13.523 3.531 -0.894 1 88.69 101 PHE A N 1
ATOM 769 C CA . PHE A 1 101 ? -12.156 3.766 -1.336 1 88.69 101 PHE A CA 1
ATOM 770 C C . PHE A 1 101 ? -11.281 2.545 -1.066 1 88.69 101 PHE A C 1
ATOM 772 O O . PHE A 1 101 ? -10.32 2.619 -0.295 1 88.69 101 PHE A O 1
ATOM 779 N N . PRO A 1 102 ? -11.602 1.461 -1.731 1 92.56 102 PRO A N 1
ATOM 780 C CA . PRO A 1 102 ? -10.82 0.234 -1.551 1 92.56 102 PRO A CA 1
ATOM 781 C C . PRO A 1 102 ? -9.43 0.321 -2.174 1 92.56 102 PRO A C 1
ATOM 783 O O . PRO A 1 102 ? -9.164 1.223 -2.973 1 92.56 102 PRO A O 1
ATOM 786 N N . ILE A 1 103 ? -8.547 -0.538 -1.722 1 96.31 103 ILE A N 1
ATOM 787 C CA . ILE A 1 103 ? -7.223 -0.68 -2.314 1 96.31 103 ILE A CA 1
ATOM 788 C C . ILE A 1 103 ? -7.066 -2.082 -2.9 1 96.31 103 ILE A C 1
ATOM 790 O O . ILE A 1 103 ? -6.637 -3.008 -2.207 1 96.31 103 ILE A O 1
ATOM 794 N N . PRO A 1 104 ? -7.41 -2.223 -4.191 1 97.25 104 PRO A N 1
ATOM 795 C CA . PRO A 1 104 ? -7.055 -3.482 -4.852 1 97.25 104 PRO A CA 1
ATOM 796 C C . PRO A 1 104 ? -5.547 -3.662 -5.012 1 97.25 104 PRO A C 1
ATOM 798 O O . PRO A 1 104 ? -4.84 -2.707 -5.344 1 97.25 104 PRO A O 1
ATOM 801 N N . GLN A 1 105 ? -5.121 -4.84 -4.77 1 98.38 105 GLN A N 1
ATOM 802 C CA . GLN A 1 105 ? -3.732 -5.258 -4.922 1 98.38 105 GLN A CA 1
ATOM 803 C C . GLN A 1 105 ? -3.635 -6.562 -5.707 1 98.38 105 GLN A C 1
ATOM 805 O O . GLN A 1 105 ? -4.469 -7.457 -5.539 1 98.38 105 GLN A O 1
ATOM 810 N N . VAL A 1 106 ? -2.6 -6.656 -6.449 1 98.25 106 VAL A N 1
ATOM 811 C CA . VAL A 1 106 ? -2.326 -7.918 -7.129 1 98.25 106 VAL A CA 1
ATOM 812 C C . VAL A 1 106 ? -0.984 -8.477 -6.664 1 98.25 106 VAL A C 1
ATOM 814 O O . VAL A 1 106 ? 0.04 -7.797 -6.742 1 98.25 106 VAL A O 1
ATOM 817 N N . TRP A 1 107 ? -1.031 -9.656 -6.203 1 97.56 107 TRP A N 1
ATOM 818 C CA . TRP A 1 107 ? 0.151 -10.359 -5.715 1 97.56 107 TRP A CA 1
ATOM 819 C C . TRP A 1 107 ? 0.474 -11.562 -6.598 1 97.56 107 TRP A C 1
ATOM 821 O O . TRP A 1 107 ? -0.43 -12.273 -7.047 1 97.56 107 TRP A O 1
ATOM 831 N N . GLU A 1 108 ? 1.751 -11.781 -6.77 1 95.81 108 GLU A N 1
ATOM 832 C CA . GLU A 1 108 ? 2.242 -12.859 -7.613 1 95.81 108 GLU A CA 1
ATOM 833 C C . GLU A 1 108 ? 3.174 -13.789 -6.836 1 95.81 108 GLU A C 1
ATOM 835 O O . GLU A 1 108 ? 3.998 -13.328 -6.047 1 95.81 108 GLU A O 1
ATOM 840 N N . GLY A 1 109 ? 3.059 -15.062 -7.098 1 93.5 109 GLY A N 1
ATOM 841 C CA . GLY A 1 109 ? 3.939 -16.047 -6.492 1 93.5 109 GLY A CA 1
ATOM 842 C C . GLY A 1 109 ? 3.463 -17.469 -6.684 1 93.5 109 GLY A C 1
ATOM 843 O O . GLY A 1 109 ? 2.432 -17.703 -7.32 1 93.5 109 GLY A O 1
ATOM 844 N N . TYR A 1 110 ? 4.258 -18.438 -6.141 1 91.12 110 TYR A N 1
ATOM 845 C CA . TYR A 1 110 ? 3.924 -19.859 -6.215 1 91.12 110 TYR A CA 1
ATOM 846 C C . TYR A 1 110 ? 2.689 -20.172 -5.375 1 91.12 110 TYR A C 1
ATOM 848 O O . TYR A 1 110 ? 2.641 -19.859 -4.188 1 91.12 110 TYR A O 1
ATOM 856 N N . ASN A 1 111 ? 1.643 -20.719 -6.012 1 94.5 111 ASN A N 1
ATOM 857 C CA . ASN A 1 111 ? 0.4 -21.094 -5.348 1 94.5 111 ASN A CA 1
ATOM 858 C C . ASN A 1 111 ? -0.178 -19.938 -4.535 1 94.5 111 ASN A C 1
ATOM 860 O O . ASN A 1 111 ? -0.662 -20.141 -3.42 1 94.5 111 ASN A O 1
ATOM 864 N N . VAL A 1 112 ? -0.069 -18.766 -5.055 1 96.81 112 VAL A N 1
ATOM 865 C CA . VAL A 1 112 ? -0.389 -17.547 -4.301 1 96.81 112 VAL A CA 1
ATOM 866 C C . VAL A 1 112 ? -1.88 -17.531 -3.973 1 96.81 112 VAL A C 1
ATOM 868 O O . VAL A 1 112 ? -2.281 -17.047 -2.908 1 96.81 112 VAL A O 1
ATOM 871 N N . VAL A 1 113 ? -2.783 -18.062 -4.809 1 97.75 113 VAL A N 1
ATOM 872 C CA . VAL A 1 113 ? -4.215 -18.047 -4.535 1 97.75 113 VAL A CA 1
ATOM 873 C C . VAL A 1 113 ? -4.523 -18.891 -3.301 1 97.75 113 VAL A C 1
ATOM 875 O O . VAL A 1 113 ? -5.141 -18.406 -2.35 1 97.75 113 VAL A O 1
ATOM 878 N N . ARG A 1 114 ? -4.082 -20.062 -3.346 1 96.75 114 ARG A N 1
ATOM 879 C CA . ARG A 1 114 ? -4.301 -20.969 -2.229 1 96.75 114 ARG A CA 1
ATOM 880 C C . ARG A 1 114 ? -3.666 -20.438 -0.951 1 96.75 114 ARG A C 1
ATOM 882 O O . ARG A 1 114 ? -4.289 -20.453 0.112 1 96.75 114 ARG A O 1
ATOM 889 N N . SER A 1 115 ? -2.439 -20.016 -1.046 1 96.94 115 SER A N 1
ATOM 890 C CA . SER A 1 115 ? -1.723 -19.469 0.105 1 96.94 115 SER A CA 1
ATOM 891 C C . SER A 1 115 ? -2.443 -18.266 0.687 1 96.94 115 SER A C 1
ATOM 893 O O . SER A 1 115 ? -2.557 -18.125 1.907 1 96.94 115 SER A O 1
ATOM 895 N N . THR A 1 116 ? -2.898 -17.391 -0.159 1 98.12 116 THR A N 1
ATOM 896 C CA . THR A 1 116 ? -3.594 -16.188 0.277 1 98.12 116 THR A CA 1
ATOM 897 C C . THR A 1 116 ? -4.863 -16.547 1.043 1 98.12 116 THR A C 1
ATOM 899 O O . THR A 1 116 ? -5.148 -15.961 2.09 1 98.12 116 THR A O 1
ATOM 902 N N . ARG A 1 117 ? -5.578 -17.422 0.592 1 97.38 117 ARG A N 1
ATOM 903 C CA . ARG A 1 117 ? -6.789 -17.828 1.3 1 97.38 117 ARG A CA 1
ATOM 904 C C . ARG A 1 117 ? -6.461 -18.312 2.709 1 97.38 117 ARG A C 1
ATOM 906 O O . ARG A 1 117 ? -7.18 -18 3.66 1 97.38 117 ARG A O 1
ATOM 913 N N . ALA A 1 118 ? -5.453 -19.031 2.779 1 97.38 118 ALA A N 1
ATOM 914 C CA . ALA A 1 118 ? -5.031 -19.516 4.094 1 97.38 118 ALA A CA 1
ATOM 915 C C . ALA A 1 118 ? -4.59 -18.359 4.984 1 97.38 118 ALA A C 1
ATOM 917 O O . ALA A 1 118 ? -4.891 -18.344 6.18 1 97.38 118 ALA A O 1
ATOM 918 N N . MET A 1 119 ? -3.898 -17.391 4.457 1 98.06 119 MET A N 1
ATOM 919 C CA . MET A 1 119 ? -3.391 -16.25 5.199 1 98.06 119 MET A CA 1
ATOM 920 C C . MET A 1 119 ? -4.531 -15.344 5.656 1 98.06 119 MET A C 1
ATOM 922 O O . MET A 1 119 ? -4.473 -14.758 6.738 1 98.06 119 MET A O 1
ATOM 926 N N . VAL A 1 120 ? -5.504 -15.227 4.836 1 97.56 120 VAL A N 1
ATOM 927 C CA . VAL A 1 120 ? -6.629 -14.336 5.117 1 97.56 120 VAL A CA 1
ATOM 928 C C . VAL A 1 120 ? -7.504 -14.953 6.207 1 97.56 120 VAL A C 1
ATOM 930 O O . VAL A 1 120 ? -7.832 -14.289 7.195 1 97.56 120 VAL A O 1
ATOM 933 N N . GLY A 1 121 ? -7.859 -16.234 5.984 1 96.44 121 GLY A N 1
ATOM 934 C CA . GLY A 1 121 ? -8.641 -16.938 6.988 1 96.44 121 GLY A CA 1
ATOM 935 C C . GLY A 1 121 ? -10.133 -16.906 6.703 1 96.44 121 GLY A C 1
ATOM 936 O O . GLY A 1 121 ? -10.57 -16.328 5.707 1 96.44 121 GLY A O 1
ATOM 937 N N . ASP A 1 122 ? -10.852 -17.453 7.617 1 94.56 122 ASP A N 1
ATOM 938 C CA . ASP A 1 122 ? -12.297 -17.641 7.484 1 94.56 122 ASP A CA 1
ATOM 939 C C . ASP A 1 122 ? -13.023 -16.312 7.355 1 94.56 122 ASP A C 1
ATOM 941 O O . ASP A 1 122 ? -12.641 -15.328 7.984 1 94.56 122 ASP A O 1
ATOM 945 N N . THR A 1 123 ? -14.078 -16.344 6.508 1 90.5 123 THR A N 1
ATOM 946 C CA . THR A 1 123 ? -14.867 -15.133 6.301 1 90.5 123 THR A CA 1
ATOM 947 C C . THR A 1 123 ? -15.516 -14.672 7.605 1 90.5 123 THR A C 1
ATOM 949 O O . THR A 1 123 ? -15.672 -13.477 7.84 1 90.5 123 THR A O 1
ATOM 952 N N . ASP A 1 124 ? -15.844 -15.68 8.359 1 92.44 124 ASP A N 1
ATOM 953 C CA . ASP A 1 124 ? -16.344 -15.352 9.695 1 92.44 124 ASP A CA 1
ATOM 954 C C . ASP A 1 124 ? -15.188 -15.016 10.641 1 92.44 124 ASP A C 1
ATOM 956 O O . ASP A 1 124 ? -14.477 -15.914 11.094 1 92.44 124 ASP A O 1
ATOM 960 N N . SER A 1 125 ? -15.109 -13.734 10.953 1 90 125 SER A N 1
ATOM 961 C CA . SER A 1 125 ? -13.992 -13.242 11.75 1 90 125 SER A CA 1
ATOM 962 C C . SER A 1 125 ? -13.938 -13.922 13.117 1 90 125 SER A C 1
ATOM 964 O O . SER A 1 125 ? -12.859 -14.094 13.688 1 90 125 SER A O 1
ATOM 966 N N . ALA A 1 126 ? -15.078 -14.328 13.688 1 91.88 126 ALA A N 1
ATOM 967 C CA . ALA A 1 126 ? -15.133 -14.992 14.984 1 91.88 126 ALA A CA 1
ATOM 968 C C . ALA A 1 126 ? -14.578 -16.406 14.898 1 91.88 126 ALA A C 1
ATOM 970 O O . ALA A 1 126 ? -14.148 -16.984 15.906 1 91.88 126 ALA A O 1
ATOM 971 N N . GLN A 1 127 ? -14.57 -16.938 13.781 1 94.62 127 GLN A N 1
ATOM 972 C CA . GLN A 1 127 ? -14.078 -18.281 13.57 1 94.62 127 GLN A CA 1
ATOM 973 C C . GLN A 1 127 ? -12.68 -18.281 12.961 1 94.62 127 GLN A C 1
ATOM 975 O O . GLN A 1 127 ? -12.055 -19.328 12.797 1 94.62 127 GLN A O 1
ATOM 980 N N . ALA A 1 128 ? -12.234 -17.109 12.57 1 95.56 128 ALA A N 1
ATOM 981 C CA . ALA A 1 128 ? -10.922 -17 11.938 1 95.56 128 ALA A CA 1
ATOM 982 C C . ALA A 1 128 ? -9.805 -17.234 12.953 1 95.56 128 ALA A C 1
ATOM 984 O O . ALA A 1 128 ? -9.812 -16.641 14.031 1 95.56 128 ALA A O 1
ATOM 985 N N . ALA A 1 129 ? -8.867 -18.078 12.633 1 96.56 129 ALA A N 1
ATOM 986 C CA . ALA A 1 129 ? -7.781 -18.438 13.539 1 96.56 129 ALA A CA 1
ATOM 987 C C . ALA A 1 129 ? -6.875 -17.234 13.805 1 96.56 129 ALA A C 1
ATOM 989 O O . ALA A 1 129 ? -6.652 -16.406 12.922 1 96.56 129 ALA A O 1
ATOM 990 N N . ALA A 1 130 ? -6.305 -17.172 15.07 1 96.06 130 ALA A N 1
ATOM 991 C CA . ALA A 1 130 ? -5.258 -16.188 15.352 1 96.06 130 ALA A CA 1
ATOM 992 C C . ALA A 1 130 ? -4.082 -16.344 14.391 1 96.06 130 ALA A C 1
ATOM 994 O O . ALA A 1 130 ? -3.676 -17.469 14.078 1 96.06 130 ALA A O 1
ATOM 995 N N . GLY A 1 131 ? -3.594 -15.266 13.898 1 97.38 131 GLY A N 1
ATOM 996 C CA . GLY A 1 131 ? -2.508 -15.305 12.93 1 97.38 131 GLY A CA 1
ATOM 997 C C . GLY A 1 131 ? -2.965 -15.023 11.508 1 97.38 131 GLY A C 1
ATOM 998 O O . GLY A 1 131 ? -2.154 -14.672 10.648 1 97.38 131 GLY A O 1
ATOM 999 N N . THR A 1 132 ? -4.211 -15.258 11.219 1 97.81 132 THR A N 1
ATOM 1000 C CA . THR A 1 132 ? -4.738 -14.875 9.922 1 97.81 132 THR A CA 1
ATOM 1001 C C . THR A 1 132 ? -5.086 -13.383 9.891 1 97.81 132 THR A C 1
ATOM 1003 O O . THR A 1 132 ? -5.184 -12.75 10.945 1 97.81 132 THR A O 1
ATOM 1006 N N . ILE A 1 133 ? -5.18 -12.875 8.766 1 97.88 133 ILE A N 1
ATOM 1007 C CA . ILE A 1 133 ? -5.453 -11.453 8.617 1 97.88 133 ILE A CA 1
ATOM 1008 C C . ILE A 1 133 ? -6.82 -11.125 9.219 1 97.88 133 ILE A C 1
ATOM 1010 O O . ILE A 1 133 ? -6.949 -10.18 10 1 97.88 133 ILE A O 1
ATOM 1014 N N . ARG A 1 134 ? -7.824 -11.891 8.891 1 97 134 ARG A N 1
ATOM 1015 C CA . ARG A 1 134 ? -9.156 -11.625 9.43 1 97 134 ARG A CA 1
ATOM 1016 C C . ARG A 1 134 ? -9.219 -11.938 10.922 1 97 134 ARG A C 1
ATOM 1018 O O . ARG A 1 134 ? -9.906 -11.242 11.672 1 97 134 ARG A O 1
ATOM 1025 N N . GLY A 1 135 ? -8.578 -12.953 11.359 1 96.44 135 GLY A N 1
ATOM 1026 C CA . GLY A 1 135 ? -8.516 -13.266 12.781 1 96.44 135 GLY A CA 1
ATOM 1027 C C . GLY A 1 135 ? -7.871 -12.172 13.602 1 96.44 135 GLY A C 1
ATOM 1028 O O . GLY A 1 135 ? -8.297 -11.898 14.727 1 96.44 135 GLY A O 1
ATOM 1029 N N . ASP A 1 136 ? -6.93 -11.508 13.07 1 97.06 136 ASP A N 1
ATOM 1030 C CA . ASP A 1 136 ? -6.152 -10.516 13.805 1 97.06 136 ASP A CA 1
ATOM 1031 C C . ASP A 1 136 ? -6.77 -9.125 13.656 1 97.06 136 ASP A C 1
ATOM 1033 O O . ASP A 1 136 ? -6.664 -8.297 14.57 1 97.06 136 ASP A O 1
ATOM 1037 N N . LEU A 1 137 ? -7.398 -8.852 12.484 1 96.44 137 LEU A N 1
ATOM 1038 C CA . LEU A 1 137 ? -7.648 -7.445 12.18 1 96.44 137 LEU A CA 1
ATOM 1039 C C . LEU A 1 137 ? -9.141 -7.191 11.977 1 96.44 137 LEU A C 1
ATOM 1041 O O . LEU A 1 137 ? -9.578 -6.039 11.961 1 96.44 137 LEU A O 1
ATOM 1045 N N . SER A 1 138 ? -9.906 -8.242 11.734 1 93.75 138 SER A N 1
ATOM 1046 C CA . SER A 1 138 ? -11.328 -8.031 11.492 1 93.75 138 SER A CA 1
ATOM 1047 C C . SER A 1 138 ? -12.125 -8.102 12.789 1 93.75 138 SER A C 1
ATOM 1049 O O . SER A 1 138 ? -11.805 -8.891 13.68 1 93.75 138 SER A O 1
ATOM 1051 N N . MET A 1 139 ? -13.133 -7.238 12.844 1 86.31 139 MET A N 1
ATOM 1052 C CA . MET A 1 139 ? -13.922 -7.164 14.07 1 86.31 139 MET A CA 1
ATOM 1053 C C . MET A 1 139 ? -15.219 -7.957 13.93 1 86.31 139 MET A C 1
ATOM 1055 O O . MET A 1 139 ? -15.742 -8.477 14.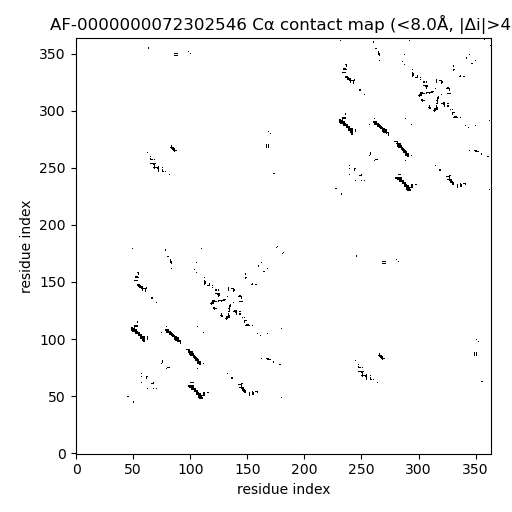914 1 86.31 139 MET A O 1
ATOM 1059 N N . HIS A 1 140 ? -15.773 -7.945 12.68 1 83.81 140 HIS A N 1
ATOM 1060 C CA . HIS A 1 140 ? -17.047 -8.594 12.422 1 83.81 140 HIS A CA 1
ATOM 1061 C C . HIS A 1 140 ? -17.125 -9.102 10.984 1 83.81 140 HIS A C 1
ATOM 1063 O O . HIS A 1 140 ? -16.422 -8.602 10.109 1 83.81 140 HIS A O 1
ATOM 1069 N N . VAL A 1 141 ? -17.984 -10.109 10.758 1 79.94 141 VAL A N 1
ATOM 1070 C CA . VAL A 1 141 ? -18.141 -10.742 9.453 1 79.94 141 VAL A CA 1
ATOM 1071 C C . VAL A 1 141 ? -18.562 -9.703 8.422 1 79.94 141 VAL A C 1
ATOM 1073 O O . VAL A 1 141 ? -18.141 -9.758 7.266 1 79.94 141 VAL A O 1
ATOM 1076 N N . SER A 1 142 ? -19.328 -8.719 8.859 1 79.56 142 SER A N 1
ATOM 1077 C CA . SER A 1 142 ? -19.844 -7.707 7.941 1 79.56 142 SER A CA 1
ATOM 1078 C C . SER A 1 142 ? -18.828 -6.578 7.746 1 79.56 142 SER A C 1
ATOM 1080 O O . SER A 1 142 ? -19.031 -5.703 6.898 1 79.56 142 SER A O 1
ATOM 1082 N N . ARG A 1 143 ? -17.781 -6.707 8.523 1 80.06 143 ARG A N 1
ATOM 1083 C CA . ARG A 1 143 ? -16.75 -5.684 8.461 1 80.06 143 ARG A CA 1
ATOM 1084 C C . ARG A 1 143 ? -15.367 -6.312 8.289 1 80.06 143 ARG A C 1
ATOM 1086 O O . ARG A 1 143 ? -14.461 -6.059 9.086 1 80.06 143 ARG A O 1
ATOM 1093 N N . ASN A 1 144 ? -15.383 -7.129 7.23 1 86.94 144 ASN A N 1
ATOM 1094 C CA . ASN A 1 144 ? -14.102 -7.742 6.895 1 86.94 144 ASN A CA 1
ATOM 1095 C C . ASN A 1 144 ? -13.125 -6.723 6.309 1 86.94 144 ASN A C 1
ATOM 1097 O O . ASN A 1 144 ? -13.531 -5.824 5.57 1 86.94 144 ASN A O 1
ATOM 1101 N N . VAL A 1 145 ? -11.883 -6.934 6.609 1 93.31 145 VAL A N 1
ATOM 1102 C CA . VAL A 1 145 ? -10.891 -5.922 6.246 1 93.31 145 VAL A CA 1
ATOM 1103 C C . VAL A 1 145 ? -10.352 -6.207 4.844 1 93.31 145 VAL A C 1
ATOM 1105 O O . VAL A 1 145 ? -9.781 -5.324 4.203 1 93.31 145 VAL A O 1
ATOM 1108 N N . VAL A 1 146 ? -10.539 -7.504 4.383 1 95.69 146 VAL A N 1
ATOM 1109 C CA . VAL A 1 146 ? -9.977 -7.832 3.078 1 95.69 146 VAL A CA 1
ATOM 1110 C C . VAL A 1 146 ? -10.906 -8.797 2.34 1 95.69 146 VAL A C 1
ATOM 1112 O O . VAL A 1 146 ? -11.68 -9.516 2.965 1 95.69 146 VAL A O 1
ATOM 1115 N N . HIS A 1 147 ? -10.906 -8.664 1.072 1 94.81 147 HIS A N 1
ATOM 1116 C CA . HIS A 1 147 ? -11.406 -9.664 0.136 1 94.81 147 HIS A CA 1
ATOM 1117 C C . HIS A 1 147 ? -10.273 -10.289 -0.667 1 94.81 147 HIS A C 1
ATOM 1119 O O . HIS A 1 147 ? -9.359 -9.586 -1.103 1 94.81 147 HIS A O 1
ATOM 1125 N N . ALA A 1 148 ? -10.312 -11.617 -0.796 1 97.31 148 ALA A N 1
ATOM 1126 C CA . ALA A 1 148 ? -9.32 -12.305 -1.624 1 97.31 148 ALA A CA 1
ATOM 1127 C C . ALA A 1 148 ? -9.992 -13.281 -2.588 1 97.31 148 ALA A C 1
ATOM 1129 O O . ALA A 1 148 ? -10.992 -13.922 -2.242 1 97.31 148 ALA A O 1
ATOM 1130 N N . SER A 1 149 ? -9.375 -13.352 -3.734 1 96.94 149 SER A N 1
ATOM 1131 C CA . SER A 1 149 ? -9.922 -14.266 -4.734 1 96.94 149 SER A CA 1
ATOM 1132 C C . SER A 1 149 ? -9.93 -15.703 -4.227 1 96.94 149 SER A C 1
ATOM 1134 O O . SER A 1 149 ? -9.023 -16.125 -3.504 1 96.94 149 SER A O 1
ATOM 1136 N N . ASP A 1 150 ? -10.898 -16.531 -4.734 1 95.5 150 ASP A N 1
ATOM 1137 C CA . ASP A 1 150 ? -11.047 -17.875 -4.188 1 95.5 150 ASP A CA 1
ATOM 1138 C C . ASP A 1 150 ? -10.523 -18.922 -5.164 1 95.5 150 ASP A C 1
ATOM 1140 O O . ASP A 1 150 ? -10.383 -20.094 -4.805 1 95.5 150 ASP A O 1
ATOM 1144 N N . SER A 1 151 ? -10.25 -18.5 -6.414 1 96.88 151 SER A N 1
ATOM 1145 C CA . SER A 1 151 ? -9.703 -19.406 -7.43 1 96.88 151 SER A CA 1
ATOM 1146 C C . SER A 1 151 ? -8.859 -18.641 -8.438 1 96.88 151 SER A C 1
ATOM 1148 O O . SER A 1 151 ? -8.938 -17.406 -8.531 1 96.88 151 SER A O 1
ATOM 1150 N N . VAL A 1 152 ? -8.055 -19.438 -9.117 1 96 152 VAL A N 1
ATOM 1151 C CA . VAL A 1 152 ? -7.219 -18.844 -10.156 1 96 152 VAL A CA 1
ATOM 1152 C C . VAL A 1 152 ? -8.094 -18.172 -11.211 1 96 152 VAL A C 1
ATOM 1154 O O . VAL A 1 152 ? -7.797 -17.078 -11.68 1 96 152 VAL A O 1
ATOM 1157 N N . GLU A 1 153 ? -9.195 -18.844 -11.547 1 96.31 153 GLU A N 1
ATOM 1158 C CA . GLU A 1 153 ? -10.133 -18.312 -12.539 1 96.31 153 GLU A CA 1
ATOM 1159 C C . GLU A 1 153 ? -10.75 -17 -12.078 1 96.31 153 GLU A C 1
ATOM 1161 O O . GLU A 1 153 ? -10.789 -16.031 -12.828 1 96.31 153 GLU A O 1
ATOM 1166 N N . THR A 1 154 ? -11.234 -16.969 -10.883 1 96.88 154 THR A N 1
ATOM 1167 C CA . THR A 1 154 ? -11.859 -15.773 -10.336 1 96.88 154 THR A CA 1
ATOM 1168 C C . THR A 1 154 ? -10.836 -14.648 -10.188 1 96.88 154 THR A C 1
ATOM 1170 O O . THR A 1 154 ? -11.156 -13.477 -10.406 1 96.88 154 THR A O 1
ATOM 1173 N N . ALA A 1 155 ? -9.664 -15.039 -9.789 1 97.38 155 ALA A N 1
ATOM 1174 C CA . ALA A 1 155 ? -8.594 -14.047 -9.664 1 97.38 155 ALA A CA 1
ATOM 1175 C C . ALA A 1 155 ? -8.367 -13.312 -10.977 1 97.38 155 ALA A C 1
ATOM 1177 O O . ALA A 1 155 ? -8.305 -12.078 -11 1 97.38 155 ALA A O 1
ATOM 1178 N N . SER A 1 156 ? -8.242 -14.086 -12.016 1 96.38 156 SER A N 1
ATOM 1179 C CA . SER A 1 156 ? -8.016 -13.5 -13.328 1 96.38 156 SER A CA 1
ATOM 1180 C C . SER A 1 156 ? -9.141 -12.531 -13.703 1 96.38 156 SER A C 1
ATOM 1182 O O . SER A 1 156 ? -8.875 -11.422 -14.18 1 96.38 156 SER A O 1
ATOM 1184 N N . ARG A 1 157 ? -10.328 -12.914 -13.492 1 97.06 157 ARG A N 1
ATOM 1185 C CA . ARG A 1 157 ? -11.484 -12.078 -13.805 1 97.06 157 ARG A CA 1
ATOM 1186 C C . ARG A 1 157 ? -11.484 -10.805 -12.961 1 97.06 157 ARG A C 1
ATOM 1188 O O . ARG A 1 157 ? -11.664 -9.703 -13.492 1 97.06 157 ARG A O 1
ATOM 1195 N N . GLU A 1 158 ? -11.305 -10.969 -11.703 1 96.62 158 GLU A N 1
ATOM 1196 C CA . GLU A 1 158 ? -11.344 -9.836 -10.773 1 96.62 158 GLU A CA 1
ATOM 1197 C C . GLU A 1 158 ? -10.203 -8.859 -11.047 1 96.62 158 GLU A C 1
ATOM 1199 O O . GLU A 1 158 ? -10.391 -7.645 -10.977 1 96.62 158 GLU A O 1
ATOM 1204 N N . ILE A 1 159 ? -9.055 -9.383 -11.312 1 97.25 159 ILE A N 1
ATOM 1205 C CA . ILE A 1 159 ? -7.926 -8.523 -11.648 1 97.25 159 ILE A CA 1
ATOM 1206 C C . ILE A 1 159 ? -8.266 -7.68 -12.875 1 97.25 159 ILE A C 1
ATOM 1208 O O . ILE A 1 159 ? -7.977 -6.48 -12.906 1 97.25 159 ILE A O 1
ATOM 1212 N N . GLY A 1 160 ? -8.891 -8.242 -13.812 1 96.44 160 GLY A N 1
ATOM 1213 C CA . GLY A 1 160 ? -9.273 -7.531 -15.023 1 96.44 160 GLY A CA 1
ATOM 1214 C C . GLY A 1 160 ? -10.289 -6.434 -14.781 1 96.44 160 GLY A C 1
ATOM 1215 O O . GLY A 1 160 ? -10.383 -5.488 -15.57 1 96.44 160 GLY A O 1
ATOM 1216 N N . PHE A 1 161 ? -11.086 -6.59 -13.742 1 94.62 161 PHE A N 1
ATOM 1217 C CA . PHE A 1 161 ? -12.062 -5.574 -13.367 1 94.62 161 PHE A CA 1
ATOM 1218 C C . PHE A 1 161 ? -11.375 -4.332 -12.82 1 94.62 161 PHE A C 1
ATOM 1220 O O . PHE A 1 161 ? -11.805 -3.209 -13.086 1 94.62 161 PHE A O 1
ATOM 1227 N N . TRP A 1 162 ? -10.281 -4.547 -12.07 1 94.5 162 TRP A N 1
ATOM 1228 C CA . TRP A 1 162 ? -9.672 -3.461 -11.312 1 94.5 162 TRP A CA 1
ATOM 1229 C C . TRP A 1 162 ? -8.5 -2.85 -12.078 1 94.5 162 TRP A C 1
ATOM 1231 O O . TRP A 1 162 ? -8.156 -1.684 -11.867 1 94.5 162 TRP A O 1
ATOM 1241 N N . PHE A 1 163 ? -7.875 -3.648 -12.922 1 95.88 163 PHE A N 1
ATOM 1242 C CA . PHE A 1 163 ? -6.633 -3.184 -13.523 1 95.88 163 PHE A CA 1
ATOM 1243 C C . PHE A 1 163 ? -6.617 -3.471 -15.023 1 95.88 163 PHE A C 1
ATOM 1245 O O . PHE A 1 163 ? -7.078 -4.527 -15.461 1 95.88 163 PHE A O 1
ATOM 1252 N N . GLN A 1 164 ? -6.004 -2.578 -15.734 1 94.5 164 GLN A N 1
ATOM 1253 C CA . GLN A 1 164 ? -5.609 -2.854 -17.109 1 94.5 164 GLN A CA 1
ATOM 1254 C C . GLN A 1 164 ? -4.289 -3.617 -17.172 1 94.5 164 GLN A C 1
ATOM 1256 O O . GLN A 1 164 ? -3.521 -3.609 -16.203 1 94.5 164 GLN A O 1
ATOM 1261 N N . GLN A 1 165 ? -4.055 -4.258 -18.266 1 91.94 165 GLN A N 1
ATOM 1262 C CA . GLN A 1 165 ? -2.867 -5.098 -18.406 1 91.94 165 GLN A CA 1
ATOM 1263 C C . GLN A 1 165 ? -1.592 -4.285 -18.188 1 91.94 165 GLN A C 1
ATOM 1265 O O . GLN A 1 165 ? -0.625 -4.781 -17.609 1 91.94 165 GLN A O 1
ATOM 1270 N N . ASN A 1 166 ? -1.594 -3.012 -18.609 1 89.06 166 ASN A N 1
ATOM 1271 C CA . ASN A 1 166 ? -0.394 -2.188 -18.516 1 89.06 166 ASN A CA 1
ATOM 1272 C C . ASN A 1 166 ? -0.143 -1.723 -17.078 1 89.06 166 ASN A C 1
ATOM 1274 O O . ASN A 1 166 ? 0.91 -1.157 -16.781 1 89.06 166 ASN A O 1
ATOM 1278 N N . GLU A 1 167 ? -1.101 -1.939 -16.203 1 92.38 167 GLU A N 1
ATOM 1279 C CA . GLU A 1 167 ? -0.942 -1.58 -14.797 1 92.38 167 GLU A CA 1
ATOM 1280 C C . GLU A 1 167 ? -0.281 -2.707 -14.016 1 92.38 167 GLU A C 1
ATOM 1282 O O . GLU A 1 167 ? 0.145 -2.51 -12.875 1 92.38 167 GLU A O 1
ATOM 1287 N N . LEU A 1 168 ? -0.301 -3.877 -14.617 1 93.38 168 LEU A N 1
ATOM 1288 C CA . LEU A 1 168 ? 0.429 -4.984 -14.016 1 93.38 168 LEU A CA 1
ATOM 1289 C C . LEU A 1 168 ? 1.918 -4.895 -14.328 1 93.38 168 LEU A C 1
ATOM 1291 O O . LEU A 1 168 ? 2.34 -5.188 -15.445 1 93.38 168 LEU A O 1
ATOM 1295 N N . VAL A 1 169 ? 2.648 -4.488 -13.328 1 90.25 169 VAL A N 1
ATOM 1296 C CA . VAL A 1 169 ? 4.066 -4.207 -13.523 1 90.25 169 VAL A CA 1
ATOM 1297 C C . VAL A 1 169 ? 4.855 -5.512 -13.547 1 90.25 169 VAL A C 1
ATOM 1299 O O . VAL A 1 169 ? 4.672 -6.375 -12.688 1 90.25 169 VAL A O 1
ATOM 1302 N N . ALA A 1 170 ? 5.711 -5.555 -14.57 1 81.38 170 ALA A N 1
ATOM 1303 C CA . ALA A 1 170 ? 6.574 -6.723 -14.688 1 81.38 170 ALA A CA 1
ATOM 1304 C C . ALA A 1 170 ? 7.965 -6.438 -14.133 1 81.38 170 ALA A C 1
ATOM 1306 O O . ALA A 1 170 ? 8.656 -5.523 -14.594 1 81.38 170 ALA A O 1
ATOM 1307 N N . TRP A 1 171 ? 8.25 -6.996 -13.031 1 79 171 TRP A N 1
ATOM 1308 C CA . TRP A 1 171 ? 9.602 -6.871 -12.484 1 79 171 TRP A CA 1
ATOM 1309 C C . TRP A 1 171 ? 10.078 -8.203 -11.906 1 79 171 TRP A C 1
ATOM 1311 O O . TRP A 1 171 ? 9.273 -9.086 -11.625 1 79 171 TRP A O 1
ATOM 1321 N N . GLU A 1 172 ? 11.367 -8.352 -11.922 1 76.06 172 GLU A N 1
ATOM 1322 C CA . GLU A 1 172 ? 11.961 -9.594 -11.422 1 76.06 172 GLU A CA 1
ATOM 1323 C C . GLU A 1 172 ? 12.492 -9.414 -10.008 1 76.06 172 GLU A C 1
ATOM 1325 O O . GLU A 1 172 ? 13.195 -8.445 -9.719 1 76.06 172 GLU A O 1
ATOM 1330 N N . SER A 1 173 ? 12.023 -10.352 -9.172 1 74.94 173 SER A N 1
ATOM 1331 C CA . SER A 1 173 ? 12.531 -10.328 -7.805 1 74.94 173 SER A CA 1
ATOM 1332 C C . SER A 1 173 ? 13.984 -10.773 -7.746 1 74.94 173 SER A C 1
ATOM 1334 O O . SER A 1 173 ? 14.359 -11.781 -8.352 1 74.94 173 SER A O 1
ATOM 1336 N N . GLY A 1 174 ? 14.766 -9.891 -7.105 1 67.44 174 GLY A N 1
ATOM 1337 C CA . GLY A 1 174 ? 16.172 -10.227 -6.977 1 67.44 174 GLY A CA 1
ATOM 1338 C C . GLY A 1 174 ? 16.406 -11.516 -6.203 1 67.44 174 GLY A C 1
ATOM 1339 O O . GLY A 1 174 ? 17.453 -12.148 -6.352 1 67.44 174 GLY A O 1
ATOM 1340 N N . ASP A 1 175 ? 15.438 -11.797 -5.348 1 65.88 175 ASP A N 1
ATOM 1341 C CA . ASP A 1 175 ? 15.625 -12.961 -4.488 1 65.88 175 ASP A CA 1
ATOM 1342 C C . ASP A 1 175 ? 14.93 -14.195 -5.074 1 65.88 175 ASP A C 1
ATOM 1344 O O . ASP A 1 175 ? 14.695 -15.172 -4.367 1 65.88 175 ASP A O 1
ATOM 1348 N N . SER A 1 176 ? 14.508 -14.047 -6.293 1 63.16 176 SER A N 1
ATOM 1349 C CA . SER A 1 176 ? 13.766 -15.141 -6.898 1 63.16 176 SER A CA 1
ATOM 1350 C C . SER A 1 176 ? 14.508 -16.469 -6.758 1 63.16 176 SER A C 1
ATOM 1352 O O . SER A 1 176 ? 13.891 -17.516 -6.598 1 63.16 176 SER A O 1
ATOM 1354 N N . GLN A 1 177 ? 15.773 -16.312 -6.816 1 56.84 177 GLN A N 1
ATOM 1355 C CA . GLN A 1 177 ? 16.562 -17.547 -6.715 1 56.84 177 GLN A CA 1
ATOM 1356 C C . GLN A 1 177 ? 16.453 -18.156 -5.32 1 56.84 177 GLN A C 1
ATOM 1358 O O . GLN A 1 177 ? 16.562 -19.375 -5.164 1 56.84 177 GLN A O 1
ATOM 1363 N N . TYR A 1 178 ? 16.281 -17.391 -4.336 1 53.69 178 TYR A N 1
ATOM 1364 C CA . TYR A 1 178 ? 16.219 -17.859 -2.959 1 53.69 178 TYR A CA 1
ATOM 1365 C C . TYR A 1 178 ? 14.781 -18.203 -2.568 1 53.69 178 TYR A C 1
ATOM 1367 O O . TYR A 1 178 ? 14.555 -18.969 -1.624 1 53.69 178 TYR A O 1
ATOM 1375 N N . THR A 1 179 ? 13.812 -17.578 -3.104 1 53.06 179 THR A N 1
ATOM 1376 C CA . THR A 1 179 ? 12.43 -17.781 -2.691 1 53.06 179 THR A CA 1
ATOM 1377 C C . THR A 1 179 ? 11.805 -18.938 -3.453 1 53.06 179 THR A C 1
ATOM 1379 O O . THR A 1 179 ? 10.984 -19.688 -2.904 1 53.06 179 THR A O 1
ATOM 1382 N N . TYR A 1 180 ? 12.141 -18.984 -4.676 1 53.44 180 TYR A N 1
ATOM 1383 C CA . TYR A 1 180 ? 11.516 -20.031 -5.48 1 53.44 180 TYR A CA 1
ATOM 1384 C C . TYR A 1 180 ? 12.555 -20.984 -6.062 1 53.44 180 TYR A C 1
ATOM 1386 O O . TYR A 1 180 ? 12.234 -21.828 -6.891 1 53.44 180 TYR A O 1
ATOM 1394 N N . GLY A 1 181 ? 13.742 -20.609 -5.77 1 42.66 181 GLY A N 1
ATOM 1395 C CA . GLY A 1 181 ? 14.766 -21.453 -6.344 1 42.66 181 GLY A CA 1
ATOM 1396 C C . GLY A 1 181 ? 14.633 -22.922 -5.938 1 42.66 181 GLY A C 1
ATOM 1397 O O . GLY A 1 181 ? 13.961 -23.234 -4.949 1 42.66 181 GLY A O 1
ATOM 1398 N N . PRO A 1 182 ? 15.203 -23.703 -7.039 1 42.47 182 PRO A N 1
ATOM 1399 C CA . PRO A 1 182 ? 15.211 -25.141 -6.785 1 42.47 182 PRO A CA 1
ATOM 1400 C C . PRO A 1 182 ? 15.844 -25.5 -5.445 1 42.47 182 PRO A C 1
ATOM 1402 O O . PRO A 1 182 ? 16.641 -24.734 -4.902 1 42.47 182 PRO A O 1
ATOM 1405 N N . MET B 1 1 ? 13.281 8.586 69 1 27.17 1 MET B N 1
ATOM 1406 C CA . MET B 1 1 ? 12.672 9.367 67.938 1 27.17 1 MET B CA 1
ATOM 1407 C C . MET B 1 1 ? 11.539 8.586 67.25 1 27.17 1 MET B C 1
ATOM 1409 O O . MET B 1 1 ? 11.789 7.629 66.5 1 27.17 1 MET B O 1
ATOM 1413 N N . PRO B 1 2 ? 10.289 8.383 67.938 1 27.3 2 PRO B N 1
ATOM 1414 C CA . PRO B 1 2 ? 9.219 7.387 67.938 1 27.3 2 PRO B CA 1
ATOM 1415 C C . PRO B 1 2 ? 8.281 7.508 66.75 1 27.3 2 PRO B C 1
ATOM 1417 O O . PRO B 1 2 ? 8.07 8.609 66.25 1 27.3 2 PRO B O 1
ATOM 1420 N N . LEU B 1 3 ? 8.219 6.438 65.812 1 27.11 3 LEU B N 1
ATOM 1421 C CA . LEU B 1 3 ? 7.562 6.07 64.562 1 27.11 3 LEU B CA 1
ATOM 1422 C C . LEU B 1 3 ? 6.047 6.043 64.75 1 27.11 3 LEU B C 1
ATOM 1424 O O . LEU B 1 3 ? 5.508 5.18 65.438 1 27.11 3 LEU B O 1
ATOM 1428 N N . ARG B 1 4 ? 5.289 7.266 64.812 1 23.69 4 ARG B N 1
ATOM 1429 C CA . ARG B 1 4 ? 3.887 7.52 65.188 1 23.69 4 ARG B CA 1
ATOM 1430 C C . ARG B 1 4 ? 2.969 6.969 64.062 1 23.69 4 ARG B C 1
ATOM 1432 O O . ARG B 1 4 ? 2.951 7.48 62.938 1 23.69 4 ARG B O 1
ATOM 1439 N N . THR B 1 5 ? 2.689 5.582 63.969 1 25.59 5 THR B N 1
ATOM 1440 C CA . THR B 1 5 ? 1.97 4.711 63.062 1 25.59 5 THR B CA 1
ATOM 1441 C C . THR B 1 5 ? 0.465 4.953 63.156 1 25.59 5 THR B C 1
ATOM 1443 O O . THR B 1 5 ? -0.226 4.293 63.938 1 25.59 5 THR B O 1
ATOM 1446 N N . ARG B 1 6 ? -0.092 6.262 62.938 1 23.78 6 ARG B N 1
ATOM 1447 C CA . ARG B 1 6 ? -1.469 6.559 63.344 1 23.78 6 ARG B CA 1
ATOM 1448 C C . ARG B 1 6 ? -2.459 5.922 62.375 1 23.78 6 ARG B C 1
ATOM 1450 O O . ARG B 1 6 ? -2.541 6.324 61.219 1 23.78 6 ARG B O 1
ATOM 1457 N N . SER B 1 7 ? -2.756 4.539 62.375 1 23.69 7 SER B N 1
ATOM 1458 C CA . SER B 1 7 ? -3.539 3.764 61.406 1 23.69 7 SER B CA 1
ATOM 1459 C C . SER B 1 7 ? -5.031 4 61.594 1 23.69 7 SER B C 1
ATOM 1461 O O . SER B 1 7 ? -5.641 3.467 62.531 1 23.69 7 SER B O 1
ATOM 1463 N N . PRO B 1 8 ? -5.746 5.223 61.375 1 24.52 8 PRO B N 1
ATOM 1464 C CA . PRO B 1 8 ? -7.098 5.383 61.906 1 24.52 8 PRO B CA 1
ATOM 1465 C C . PRO B 1 8 ? -8.148 4.609 61.094 1 24.52 8 PRO B C 1
ATOM 1467 O O . PRO B 1 8 ? -8.117 4.625 59.875 1 24.52 8 PRO B O 1
ATOM 1470 N N . PHE B 1 9 ? -8.586 3.393 61.469 1 24.7 9 PHE B N 1
ATOM 1471 C CA . PHE B 1 9 ? -9.461 2.383 60.875 1 24.7 9 PHE B CA 1
ATOM 1472 C C . PHE B 1 9 ? -10.914 2.842 60.906 1 24.7 9 PHE B C 1
ATOM 1474 O O . PHE B 1 9 ? -11.523 2.918 61.969 1 24.7 9 PHE B O 1
ATOM 1481 N N . PHE B 1 10 ? -11.383 3.918 60 1 23.55 10 PHE B N 1
ATOM 1482 C CA . PHE B 1 10 ? -12.703 4.512 60.188 1 23.55 10 PHE B CA 1
ATOM 1483 C C . PHE B 1 10 ? -13.805 3.529 59.812 1 23.55 10 PHE B C 1
ATOM 1485 O O . PHE B 1 10 ? -13.672 2.789 58.844 1 23.55 10 PHE B O 1
ATOM 1492 N N . PRO B 1 11 ? -14.641 3.053 60.75 1 25.61 11 PRO B N 1
ATOM 1493 C CA . PRO B 1 11 ? -15.672 2.012 60.719 1 25.61 11 PRO B CA 1
ATOM 1494 C C . PRO B 1 11 ? -16.875 2.383 59.844 1 25.61 11 PRO B C 1
ATOM 1496 O O . PRO B 1 11 ? -17.453 3.461 60.031 1 25.61 11 PRO B O 1
ATOM 1499 N N . LEU B 1 12 ? -16.906 2.004 58.531 1 23.95 12 LEU B N 1
ATOM 1500 C CA . LEU B 1 12 ? -17.859 2.355 57.469 1 23.95 12 LEU B CA 1
ATOM 1501 C C . LEU B 1 12 ? -19.234 1.784 57.781 1 23.95 12 LEU B C 1
ATOM 1503 O O . LEU B 1 12 ? -19.406 0.567 57.906 1 23.95 12 LEU B O 1
ATOM 1507 N N . SER B 1 13 ? -20.016 2.494 58.594 1 21.75 13 SER B N 1
ATOM 1508 C CA . SER B 1 13 ? -21.328 2.084 59.062 1 21.75 13 SER B CA 1
ATOM 1509 C C . SER B 1 13 ? -22.328 1.983 57.938 1 21.75 13 SER B C 1
ATOM 1511 O O . SER B 1 13 ? -22.391 2.867 57.062 1 21.75 13 SER B O 1
ATOM 1513 N N . SER B 1 14 ? -22.672 0.803 57.438 1 21.77 14 SER B N 1
ATOM 1514 C CA . SER B 1 14 ? -23.438 0.283 56.312 1 21.77 14 SER B CA 1
ATOM 1515 C C . SER B 1 14 ? -24.906 0.61 56.438 1 21.77 14 SER B C 1
ATOM 1517 O O . SER B 1 14 ? -25.625 -0.016 57.25 1 21.77 14 SER B O 1
ATOM 1519 N N . PRO B 1 15 ? -25.406 1.94 56.469 1 22.73 15 PRO B N 1
ATOM 1520 C CA . PRO B 1 15 ? -26.812 2.061 56.875 1 22.73 15 PRO B CA 1
ATOM 1521 C C . PRO B 1 15 ? -27.781 1.469 55.875 1 22.73 15 PRO B C 1
ATOM 1523 O O . PRO B 1 15 ? -27.594 1.644 54.656 1 22.73 15 PRO B O 1
ATOM 1526 N N . CYS B 1 16 ? -28.281 0.284 56 1 24.67 16 CYS B N 1
ATOM 1527 C CA . CYS B 1 16 ? -29.156 -0.536 55.156 1 24.67 16 CYS B CA 1
ATOM 1528 C C . CYS B 1 16 ? -30.516 0.126 54.969 1 24.67 16 CYS B C 1
ATOM 1530 O O . CYS B 1 16 ? -31.266 0.279 55.938 1 24.67 16 CYS B O 1
ATOM 1532 N N . LEU B 1 17 ? -30.547 1.304 54.219 1 23.55 17 LEU B N 1
ATOM 1533 C CA . LEU B 1 17 ? -31.766 2.109 54.188 1 23.55 17 LEU B CA 1
ATOM 1534 C C . LEU B 1 17 ? -32.938 1.297 53.656 1 23.55 17 LEU B C 1
ATOM 1536 O O . LEU B 1 17 ? -32.781 0.42 52.812 1 23.55 17 LEU B O 1
ATOM 1540 N N . VAL B 1 18 ? -34.062 1.283 54.375 1 25.06 18 VAL B N 1
ATOM 1541 C CA . VAL B 1 18 ? -35.344 0.642 54.469 1 25.06 18 VAL B CA 1
ATOM 1542 C C . VAL B 1 18 ? -36.219 1.08 53.281 1 25.06 18 VAL B C 1
ATOM 1544 O O . VAL B 1 18 ? -36.406 2.277 53.062 1 25.06 18 VAL B O 1
ATOM 1547 N N . LEU B 1 19 ? -36.219 0.33 52.156 1 25.81 19 LEU B N 1
ATOM 1548 C CA . LEU B 1 19 ? -36.875 0.506 50.875 1 25.81 19 LEU B CA 1
ATOM 1549 C C . LEU B 1 19 ? -38.375 0.627 51.062 1 25.81 19 LEU B C 1
ATOM 1551 O O . LEU B 1 19 ? -39.031 -0.296 51.562 1 25.81 19 LEU B O 1
ATOM 1555 N N . GLY B 1 20 ? -38.812 1.839 51.438 1 24.2 20 GLY B N 1
ATOM 1556 C CA . GLY B 1 20 ? -40.219 2.062 51.688 1 24.2 20 GLY B CA 1
ATOM 1557 C C . GLY B 1 20 ? -41.094 1.771 50.5 1 24.2 20 GLY B C 1
ATOM 1558 O O . GLY B 1 20 ? -40.594 1.672 49.344 1 24.2 20 GLY B O 1
ATOM 1559 N N . ASP B 1 21 ? -42.406 1.606 50.688 1 30.77 21 ASP B N 1
ATOM 1560 C CA . ASP B 1 21 ? -43.562 0.997 50.031 1 30.77 21 ASP B CA 1
ATOM 1561 C C . ASP B 1 21 ? -44.031 1.862 48.844 1 30.77 21 ASP B C 1
ATOM 1563 O O . ASP B 1 21 ? -45.125 1.666 48.344 1 30.77 21 ASP B O 1
ATOM 1567 N N . PRO B 1 22 ? -43.125 2.398 47.875 1 28.83 22 PRO B N 1
ATOM 1568 C CA . PRO B 1 22 ? -43.656 3.578 47.188 1 28.83 22 PRO B CA 1
ATOM 1569 C C . PRO B 1 22 ? -44.906 3.273 46.344 1 28.83 22 PRO B C 1
ATOM 1571 O O . PRO B 1 22 ? -45.094 2.135 45.906 1 28.83 22 PRO B O 1
ATOM 1574 N N . SER B 1 23 ? -46 3.984 46.594 1 33.56 23 SER B N 1
ATOM 1575 C CA . SER B 1 23 ? -47.344 4.066 46.031 1 33.56 23 SER B CA 1
ATOM 1576 C C . SER B 1 23 ? -47.312 4.324 44.531 1 33.56 23 SER B C 1
ATOM 1578 O O . SER B 1 23 ? -46.375 4.965 44.031 1 33.56 23 SER B O 1
ATOM 1580 N N . PRO B 1 24 ? -48.062 3.541 43.688 1 34.41 24 PRO B N 1
ATOM 1581 C CA . PRO B 1 24 ? -47.969 3.389 42.219 1 34.41 24 PRO B CA 1
ATOM 1582 C C . PRO B 1 24 ? -48.281 4.676 41.469 1 34.41 24 PRO B C 1
ATOM 1584 O O . PRO B 1 24 ? -49.344 5.266 41.688 1 34.41 24 PRO B O 1
ATOM 1587 N N . PRO B 1 25 ? -47.344 5.66 41.312 1 34.34 25 PRO B N 1
ATOM 1588 C CA . PRO B 1 25 ? -47.812 6.957 40.812 1 34.34 25 PRO B CA 1
ATOM 1589 C C . PRO B 1 25 ? -48.531 6.863 39.5 1 34.34 25 PRO B C 1
ATOM 1591 O O . PRO B 1 25 ? -48.375 5.883 38.75 1 34.34 25 PRO B O 1
ATOM 1594 N N . PRO B 1 26 ? -49.438 7.84 39.25 1 36.81 26 PRO B N 1
ATOM 1595 C CA . PRO B 1 26 ? -50.438 8.008 38.188 1 36.81 26 PRO B CA 1
ATOM 1596 C C . PRO B 1 26 ? -49.781 8.055 36.781 1 36.81 26 PRO B C 1
ATOM 1598 O O . PRO B 1 26 ? -48.594 8.406 36.656 1 36.81 26 PRO B O 1
ATOM 1601 N N . SER B 1 27 ? -50.312 7.332 35.75 1 31.81 27 SER B N 1
ATOM 1602 C CA . SER B 1 27 ? -49.906 6.977 34.375 1 31.81 27 SER B CA 1
ATOM 1603 C C . SER B 1 27 ? -49.812 8.219 33.5 1 31.81 27 SER B C 1
ATOM 1605 O O . SER B 1 27 ? -50.75 8.562 32.781 1 31.81 27 SER B O 1
ATOM 1607 N N . ILE B 1 28 ? -49.375 9.406 34.031 1 33.34 28 ILE B N 1
ATOM 1608 C CA . ILE B 1 28 ? -49.5 10.508 33.062 1 33.34 28 ILE B CA 1
ATOM 1609 C C . ILE B 1 28 ? -48.594 10.258 31.875 1 33.34 28 ILE B C 1
ATOM 1611 O O . ILE B 1 28 ? -47.375 10.07 32.031 1 33.34 28 ILE B O 1
ATOM 1615 N N . VAL B 1 29 ? -49.094 9.773 30.75 1 34.91 29 VAL B N 1
ATOM 1616 C CA . VAL B 1 29 ? -48.406 9.5 29.484 1 34.91 29 VAL B CA 1
ATOM 1617 C C . VAL B 1 29 ? -47.75 10.789 28.953 1 34.91 29 VAL B C 1
ATOM 1619 O O . VAL B 1 29 ? -48.469 11.75 28.625 1 34.91 29 VAL B O 1
ATOM 1622 N N . PRO B 1 30 ? -46.656 11.297 29.562 1 32.22 30 PRO B N 1
ATOM 1623 C CA . PRO B 1 30 ? -46.188 12.57 29.016 1 32.22 30 PRO B CA 1
ATOM 1624 C C . PRO B 1 30 ? -45.844 12.484 27.531 1 32.22 30 PRO B C 1
ATOM 1626 O O . PRO B 1 30 ? -45.375 11.445 27.062 1 32.22 30 PRO B O 1
ATOM 1629 N N . SER B 1 31 ? -46.625 13.18 26.656 1 36.75 31 SER B N 1
ATOM 1630 C CA . SER B 1 31 ? -46.375 13.359 25.234 1 36.75 31 SER B CA 1
ATOM 1631 C C . SER B 1 31 ? -44.938 13.805 24.984 1 36.75 31 SER B C 1
ATOM 1633 O O . SER B 1 31 ? -44.469 14.773 25.578 1 36.75 31 SER B O 1
ATOM 1635 N N . ARG B 1 32 ? -44.062 12.852 24.688 1 36.81 32 ARG B N 1
ATOM 1636 C CA . ARG B 1 32 ? -42.656 13.18 24.453 1 36.81 32 ARG B CA 1
ATOM 1637 C C . ARG B 1 32 ? -42.531 14.258 23.375 1 36.81 32 ARG B C 1
ATOM 1639 O O . ARG B 1 32 ? -43 14.094 22.266 1 36.81 32 ARG B O 1
ATOM 1646 N N . PRO B 1 33 ? -42.281 15.516 23.812 1 36.81 33 PRO B N 1
ATOM 1647 C CA . PRO B 1 33 ? -42.031 16.5 22.766 1 36.81 33 PRO B CA 1
ATOM 1648 C C . PRO B 1 33 ? -41.031 16 21.703 1 36.81 33 PRO B C 1
ATOM 1650 O O . PRO B 1 33 ? -40.188 15.148 22 1 36.81 33 PRO B O 1
ATOM 1653 N N . ALA B 1 34 ? -41.406 16.125 20.391 1 36.91 34 ALA B N 1
ATOM 1654 C CA . ALA B 1 34 ? -40.562 15.844 19.234 1 36.91 34 ALA B CA 1
ATOM 1655 C C . ALA B 1 34 ? -39.219 16.516 19.375 1 36.91 34 ALA B C 1
ATOM 1657 O O . ALA B 1 34 ? -39.125 17.734 19.531 1 36.91 34 ALA B O 1
ATOM 1658 N N . GLY B 1 35 ? -38.344 15.898 20.125 1 32.94 35 GLY B N 1
ATOM 1659 C CA . GLY B 1 35 ? -37 16.453 20.219 1 32.94 35 GLY B CA 1
ATOM 1660 C C . GLY B 1 35 ? -36.469 16.984 18.906 1 32.94 35 GLY B C 1
ATOM 1661 O O . GLY B 1 35 ? -36.594 16.297 17.875 1 32.94 35 GLY B O 1
ATOM 1662 N N . ARG B 1 36 ? -36.438 18.234 18.719 1 34.75 36 ARG B N 1
ATOM 1663 C CA . ARG B 1 36 ? -35.812 18.875 17.578 1 34.75 36 ARG B CA 1
ATOM 1664 C C . ARG B 1 36 ? -34.469 18.219 17.266 1 34.75 36 ARG B C 1
ATOM 1666 O O . ARG B 1 36 ? -33.688 17.906 18.172 1 34.75 36 ARG B O 1
ATOM 1673 N N . ALA B 1 37 ? -34.406 17.484 16.172 1 35.53 37 ALA B N 1
ATOM 1674 C CA . ALA B 1 37 ? -33.125 17.031 15.633 1 35.53 37 ALA B CA 1
ATOM 1675 C C . ALA B 1 37 ? -32.062 18.125 15.75 1 35.53 37 ALA B C 1
ATOM 1677 O O . ALA B 1 37 ? -32.25 19.219 15.195 1 35.53 37 ALA B O 1
ATOM 1678 N N . ALA B 1 38 ? -31.422 18.234 16.812 1 37.66 38 ALA B N 1
ATOM 1679 C CA . ALA B 1 38 ? -30.281 19.141 16.875 1 37.66 38 ALA B CA 1
ATOM 1680 C C . ALA B 1 38 ? -29.5 19.125 15.555 1 37.66 38 ALA B C 1
ATOM 1682 O O . ALA B 1 38 ? -29.188 18.062 15.023 1 37.66 38 ALA B O 1
ATOM 1683 N N . ALA B 1 39 ? -29.609 20.094 14.719 1 35.72 39 ALA B N 1
ATOM 1684 C CA . ALA B 1 39 ? -28.781 20.328 13.547 1 35.72 39 ALA B CA 1
ATOM 1685 C C . ALA B 1 39 ? -27.312 20.016 13.852 1 35.72 39 ALA B C 1
ATOM 1687 O O . ALA B 1 39 ? -26.75 20.547 14.812 1 35.72 39 ALA B O 1
ATOM 1688 N N . VAL B 1 40 ? -26.891 18.781 13.812 1 34.47 40 VAL B N 1
ATOM 1689 C CA . VAL B 1 40 ? -25.438 18.594 13.875 1 34.47 40 VAL B CA 1
ATOM 1690 C C . VAL B 1 40 ? -24.734 19.734 13.141 1 34.47 40 VAL B C 1
ATOM 1692 O O . VAL B 1 40 ? -25.016 20 11.977 1 34.47 40 VAL B O 1
ATOM 1695 N N . THR B 1 41 ? -24.484 20.859 13.758 1 37.66 41 THR B N 1
ATOM 1696 C CA . THR B 1 41 ? -23.688 21.922 13.133 1 37.66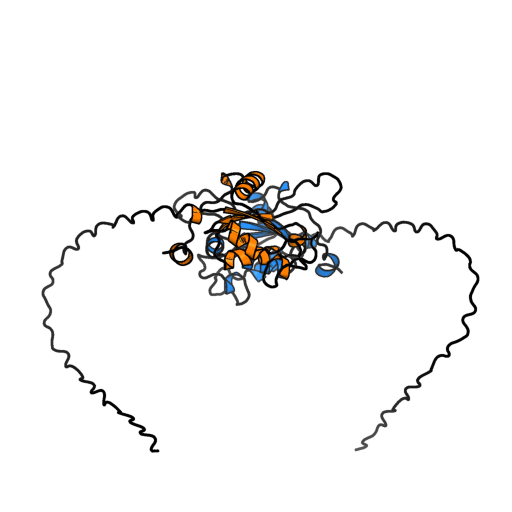 41 THR B CA 1
ATOM 1697 C C . THR B 1 41 ? -22.516 21.328 12.359 1 37.66 41 THR B C 1
ATOM 1699 O O . THR B 1 41 ? -21.781 20.484 12.883 1 37.66 41 THR B O 1
ATOM 1702 N N . PRO B 1 42 ? -22.453 21.375 11.078 1 41.06 42 PRO B N 1
ATOM 1703 C CA . PRO B 1 42 ? -21.266 20.906 10.359 1 41.06 42 PRO B CA 1
ATOM 1704 C C . PRO B 1 42 ? -19.969 21.281 11.055 1 41.06 42 PRO B C 1
ATOM 1706 O O . PRO B 1 42 ? -19.875 22.344 11.672 1 41.06 42 PRO B O 1
ATOM 1709 N N . CYS B 1 43 ? -19.266 20.406 11.656 1 41.22 43 CYS B N 1
ATOM 1710 C CA . CYS B 1 43 ? -17.953 20.734 12.211 1 41.22 43 CYS B CA 1
ATOM 1711 C C . CYS B 1 43 ? -17.266 21.812 11.359 1 41.22 43 CYS B C 1
ATOM 1713 O O . CYS B 1 43 ? -17.344 21.766 10.133 1 41.22 43 CYS B O 1
ATOM 1715 N N . PRO B 1 44 ? -16.922 22.953 11.883 1 47.56 44 PRO B N 1
ATOM 1716 C CA . PRO B 1 44 ? -16.172 23.938 11.086 1 47.56 44 PRO B CA 1
ATOM 1717 C C . PRO B 1 44 ? -15.055 23.312 10.266 1 47.56 44 PRO B C 1
ATOM 1719 O O . PRO B 1 44 ? -14.516 22.266 10.648 1 47.56 44 PRO B O 1
ATOM 1722 N N . PRO B 1 45 ? -14.938 23.766 9 1 50.5 45 PRO B N 1
ATOM 1723 C CA . PRO B 1 45 ? -13.844 23.234 8.18 1 50.5 45 PRO B CA 1
ATOM 1724 C C . PRO B 1 45 ? -12.5 23.25 8.898 1 50.5 45 PRO B C 1
ATOM 1726 O O . PRO B 1 45 ? -12.234 24.141 9.711 1 50.5 45 PRO B O 1
ATOM 1729 N N . ALA B 1 46 ? -11.891 22.109 9.086 1 55.06 46 ALA B N 1
ATOM 1730 C CA . ALA B 1 46 ? -10.578 22 9.719 1 55.06 46 ALA B CA 1
ATOM 1731 C C . ALA B 1 46 ? -9.656 23.125 9.25 1 55.06 46 ALA B C 1
ATOM 1733 O O . ALA B 1 46 ? -9.789 23.609 8.125 1 55.06 46 ALA B O 1
ATOM 1734 N N . PRO B 1 47 ? -9.047 23.906 10.164 1 57.28 47 PRO B N 1
ATOM 1735 C CA . PRO B 1 47 ? -8.062 24.906 9.734 1 57.28 47 PRO B CA 1
ATOM 1736 C C . PRO B 1 47 ? -7.172 24.406 8.602 1 57.28 47 PRO B C 1
ATOM 1738 O O . PRO B 1 47 ? -6.961 23.203 8.461 1 57.28 47 PRO B O 1
ATOM 1741 N N . PRO B 1 48 ? -6.922 25.297 7.578 1 55.09 48 PRO B N 1
ATOM 1742 C CA . PRO B 1 48 ? -6.148 24.953 6.383 1 55.09 48 PRO B CA 1
ATOM 1743 C C . PRO B 1 48 ? -4.957 24.047 6.695 1 55.09 48 PRO B C 1
ATOM 1745 O O . PRO B 1 48 ? -4.594 23.203 5.879 1 55.09 48 PRO B O 1
ATOM 1748 N N . GLU B 1 49 ? -4.32 24.344 7.84 1 55.62 49 GLU B N 1
ATOM 1749 C CA . GLU B 1 49 ? -3.148 23.562 8.203 1 55.62 49 GLU B CA 1
ATOM 1750 C C . GLU B 1 49 ? -3.512 22.078 8.375 1 55.62 49 GLU B C 1
ATOM 1752 O O . GLU B 1 49 ? -2.658 21.203 8.219 1 55.62 49 GLU B O 1
ATOM 1757 N N . LEU B 1 50 ? -4.816 21.875 8.625 1 62.16 50 LEU B N 1
ATOM 1758 C CA . LEU B 1 50 ? -5.266 20.5 8.891 1 62.16 50 LEU B CA 1
ATOM 1759 C C . LEU B 1 50 ? -5.469 19.734 7.59 1 62.16 50 LEU B C 1
ATOM 1761 O O . LEU B 1 50 ? -5.539 18.516 7.594 1 62.16 50 LEU B O 1
ATOM 1765 N N . ARG B 1 51 ? -5.258 20.516 6.516 1 79.19 51 ARG B N 1
ATOM 1766 C CA . ARG B 1 51 ? -5.543 19.844 5.25 1 79.19 51 ARG B CA 1
ATOM 1767 C C . ARG B 1 51 ? -4.316 19.844 4.348 1 79.19 51 ARG B C 1
ATOM 1769 O O . ARG B 1 51 ? -4.438 19.766 3.123 1 79.19 51 ARG B O 1
ATOM 1776 N N . GLU B 1 52 ? -3.197 19.938 4.996 1 93.69 52 GLU B N 1
ATOM 1777 C CA . GLU B 1 52 ? -1.951 19.859 4.238 1 93.69 52 GLU B CA 1
ATOM 1778 C C . GLU B 1 52 ? -1.718 18.469 3.68 1 93.69 52 GLU B C 1
ATOM 1780 O O . GLU B 1 52 ? -2.119 17.469 4.293 1 93.69 52 GLU B O 1
ATOM 1785 N N . GLN B 1 53 ? -1.134 18.484 2.418 1 96.94 53 GLN B N 1
ATOM 1786 C CA . GLN B 1 53 ? -0.814 17.219 1.781 1 96.94 53 GLN B CA 1
ATOM 1787 C C . GLN B 1 53 ? 0.658 17.156 1.386 1 96.94 53 GLN B C 1
ATOM 1789 O O . GLN B 1 53 ? 1.264 18.172 1.061 1 96.94 53 GLN B O 1
ATOM 1794 N N . THR B 1 54 ? 1.198 15.961 1.45 1 98.31 54 THR B N 1
ATOM 1795 C CA . THR B 1 54 ? 2.57 15.742 1.006 1 98.31 54 THR B CA 1
ATOM 1796 C C . THR B 1 54 ? 2.66 14.5 0.128 1 98.31 54 THR B C 1
ATOM 1798 O O . THR B 1 54 ? 1.791 13.625 0.186 1 98.31 54 THR B O 1
ATOM 1801 N N . LEU B 1 55 ? 3.676 14.516 -0.716 1 98.25 55 LEU B N 1
ATOM 1802 C CA . LEU B 1 55 ? 3.984 13.352 -1.533 1 98.25 55 LEU B CA 1
ATOM 1803 C C . LEU B 1 55 ? 5.102 12.523 -0.905 1 98.25 55 LEU B C 1
ATOM 1805 O O . LEU B 1 55 ? 6.121 13.07 -0.485 1 98.25 55 LEU B O 1
ATOM 1809 N N . VAL B 1 56 ? 4.891 11.234 -0.808 1 98 56 VAL B N 1
ATOM 1810 C CA . VAL B 1 56 ? 5.91 10.25 -0.465 1 98 56 VAL B CA 1
ATOM 1811 C C . VAL B 1 56 ? 6.039 9.227 -1.59 1 98 56 VAL B C 1
ATOM 1813 O O . VAL B 1 56 ? 5.062 8.562 -1.949 1 98 56 VAL B O 1
ATOM 1816 N N . LEU B 1 57 ? 7.195 9.148 -2.098 1 96.19 57 LEU B N 1
ATOM 1817 C CA . LEU B 1 57 ? 7.469 8.211 -3.18 1 96.19 57 LEU B CA 1
ATOM 1818 C C . LEU B 1 57 ? 8.305 7.035 -2.68 1 96.19 57 LEU B C 1
ATOM 1820 O O . LEU B 1 57 ? 9.469 7.207 -2.312 1 96.19 57 LEU B O 1
ATOM 1824 N N . VAL B 1 58 ? 7.648 5.871 -2.617 1 96.12 58 VAL B N 1
ATOM 1825 C CA . VAL B 1 58 ? 8.422 4.668 -2.348 1 96.12 58 VAL B CA 1
ATOM 1826 C C . VAL B 1 58 ? 9.172 4.242 -3.607 1 96.12 58 VAL B C 1
ATOM 1828 O O . VAL B 1 58 ? 8.562 3.992 -4.648 1 96.12 58 VAL B O 1
ATOM 1831 N N . LYS B 1 59 ? 10.422 4.133 -3.518 1 92.25 59 LYS B N 1
ATOM 1832 C CA . LYS B 1 59 ? 11.281 3.895 -4.676 1 92.25 59 LYS B CA 1
ATOM 1833 C C . LYS B 1 59 ? 11.305 2.414 -5.047 1 92.25 59 LYS B C 1
ATOM 1835 O O . LYS B 1 59 ? 11 1.557 -4.215 1 92.25 59 LYS B O 1
ATOM 1840 N N . PRO B 1 60 ? 11.664 2.086 -6.262 1 90 60 PRO B N 1
ATOM 1841 C CA . PRO B 1 60 ? 11.641 0.705 -6.75 1 90 60 PRO B CA 1
ATOM 1842 C C . PRO B 1 60 ? 12.477 -0.241 -5.891 1 90 60 PRO B C 1
ATOM 1844 O O . PRO B 1 60 ? 12.094 -1.396 -5.688 1 90 60 PRO B O 1
ATOM 1847 N N . ASP B 1 61 ? 13.609 0.227 -5.43 1 87.12 61 ASP B N 1
ATOM 1848 C CA . ASP B 1 61 ? 14.438 -0.612 -4.574 1 87.12 61 ASP B CA 1
ATOM 1849 C C . ASP B 1 61 ? 13.672 -1.059 -3.33 1 87.12 61 ASP B C 1
ATOM 1851 O O . ASP B 1 61 ? 13.773 -2.213 -2.912 1 87.12 61 ASP B O 1
ATOM 1855 N N . ALA B 1 62 ? 12.945 -0.157 -2.738 1 92.5 62 ALA B N 1
ATOM 1856 C CA . ALA B 1 62 ? 12.133 -0.476 -1.564 1 92.5 62 ALA B CA 1
ATOM 1857 C C . ALA B 1 62 ? 11.039 -1.485 -1.907 1 92.5 62 ALA B C 1
ATOM 1859 O O . ALA B 1 62 ? 10.727 -2.363 -1.103 1 92.5 62 ALA B O 1
ATOM 1860 N N . VAL B 1 63 ? 10.461 -1.364 -3.061 1 92.31 63 VAL B N 1
ATOM 1861 C CA . VAL B 1 63 ? 9.445 -2.311 -3.51 1 92.31 63 VAL B CA 1
ATOM 1862 C C . VAL B 1 63 ? 10.062 -3.699 -3.66 1 92.31 63 VAL B C 1
ATOM 1864 O O . VAL B 1 63 ? 9.508 -4.688 -3.168 1 92.31 63 VAL B O 1
ATOM 1867 N N . GLN B 1 64 ? 11.219 -3.725 -4.25 1 88.81 64 GLN B N 1
ATOM 1868 C CA . GLN B 1 64 ? 11.922 -4.984 -4.473 1 88.81 64 GLN B CA 1
ATOM 1869 C C . GLN B 1 64 ? 12.289 -5.656 -3.152 1 88.81 64 GLN B C 1
ATOM 1871 O O . GLN B 1 64 ? 12.273 -6.883 -3.049 1 88.81 64 GLN B O 1
ATOM 1876 N N . ARG B 1 65 ? 12.617 -4.871 -2.26 1 91.88 65 ARG B N 1
ATOM 1877 C CA . ARG B 1 65 ? 13.039 -5.379 -0.958 1 91.88 65 ARG B CA 1
ATOM 1878 C C . ARG B 1 65 ? 11.836 -5.66 -0.064 1 91.88 65 ARG B C 1
ATOM 1880 O O . ARG B 1 65 ? 11.992 -6.109 1.074 1 91.88 65 ARG B O 1
ATOM 1887 N N . ARG B 1 66 ? 10.664 -5.359 -0.529 1 95.31 66 ARG B N 1
ATOM 1888 C CA . ARG B 1 66 ? 9.43 -5.668 0.183 1 95.31 66 ARG B CA 1
ATOM 1889 C C . ARG B 1 66 ? 9.312 -4.844 1.461 1 95.31 66 ARG B C 1
ATOM 1891 O O . ARG B 1 66 ? 9.031 -5.387 2.533 1 95.31 66 ARG B O 1
ATOM 1898 N N . LEU B 1 67 ? 9.477 -3.531 1.248 1 96.44 67 LEU B N 1
ATOM 1899 C CA . LEU B 1 67 ? 9.453 -2.615 2.383 1 96.44 67 LEU B CA 1
ATOM 1900 C C . LEU B 1 67 ? 8.25 -1.685 2.309 1 96.44 67 LEU B C 1
ATOM 1902 O O . LEU B 1 67 ? 8.141 -0.745 3.1 1 96.44 67 LEU B O 1
ATOM 1906 N N . VAL B 1 68 ? 7.328 -1.908 1.381 1 97.88 68 VAL B N 1
ATOM 1907 C CA . VAL B 1 68 ? 6.199 -1.012 1.156 1 97.88 68 VAL B CA 1
ATOM 1908 C C . VAL B 1 68 ? 5.328 -0.956 2.408 1 97.88 68 VAL B C 1
ATOM 1910 O O . VAL B 1 68 ? 4.953 0.128 2.865 1 97.88 68 VAL B O 1
ATOM 1913 N N . GLY B 1 69 ? 4.996 -2.096 2.979 1 98.44 69 GLY B N 1
ATOM 1914 C CA . GLY B 1 69 ? 4.199 -2.15 4.195 1 98.44 69 GLY B CA 1
ATOM 1915 C C . GLY B 1 69 ? 4.836 -1.417 5.359 1 98.44 69 GLY B C 1
ATOM 1916 O O . GLY B 1 69 ? 4.148 -0.747 6.133 1 98.44 69 GLY B O 1
ATOM 1917 N N . ASP B 1 70 ? 6.148 -1.55 5.496 1 98.19 70 ASP B N 1
ATOM 1918 C CA . ASP B 1 70 ? 6.883 -0.866 6.559 1 98.19 70 ASP B CA 1
ATOM 1919 C C . ASP B 1 70 ? 6.746 0.649 6.43 1 98.19 70 ASP B C 1
ATOM 1921 O O . ASP B 1 70 ? 6.48 1.338 7.418 1 98.19 70 ASP B O 1
ATOM 1925 N N . VAL B 1 71 ? 6.953 1.123 5.23 1 98.25 71 VAL B N 1
ATOM 1926 C CA . VAL B 1 71 ? 6.887 2.562 5.004 1 98.25 71 VAL B CA 1
ATOM 1927 C C . VAL B 1 71 ? 5.473 3.066 5.277 1 98.25 71 VAL B C 1
ATOM 1929 O O . VAL B 1 71 ? 5.281 4.012 6.047 1 98.25 71 VAL B O 1
ATOM 1932 N N . ILE B 1 72 ? 4.465 2.438 4.727 1 98.56 72 ILE B N 1
ATOM 1933 C CA . ILE B 1 72 ? 3.074 2.842 4.902 1 98.56 72 ILE B CA 1
ATOM 1934 C C . ILE B 1 72 ? 2.703 2.793 6.383 1 98.56 72 ILE B C 1
ATOM 1936 O O . ILE B 1 72 ? 2.072 3.717 6.898 1 98.56 72 ILE B O 1
ATOM 1940 N N . GLY B 1 73 ? 3.133 1.79 7.031 1 98.25 73 GLY B N 1
ATOM 1941 C CA . GLY B 1 73 ? 2.816 1.619 8.438 1 98.25 73 GLY B CA 1
ATOM 1942 C C . GLY B 1 73 ? 3.314 2.762 9.305 1 98.25 73 GLY B C 1
ATOM 1943 O O . GLY B 1 73 ? 2.66 3.139 10.281 1 98.25 73 GLY B O 1
ATOM 1944 N N . ARG B 1 74 ? 4.434 3.305 8.969 1 98.31 74 ARG B N 1
ATOM 1945 C CA . ARG B 1 74 ? 4.984 4.418 9.734 1 98.31 74 ARG B CA 1
ATOM 1946 C C . ARG B 1 74 ? 4.066 5.633 9.672 1 98.31 74 ARG B C 1
ATOM 1948 O O . ARG B 1 74 ? 3.863 6.32 10.68 1 98.31 74 ARG B O 1
ATOM 1955 N N . PHE B 1 75 ? 3.525 5.949 8.562 1 98.12 75 PHE B N 1
ATOM 1956 C CA . PHE B 1 75 ? 2.66 7.109 8.383 1 98.12 75 PHE B CA 1
ATOM 1957 C C . PHE B 1 75 ? 1.287 6.859 9 1 98.12 75 PHE B C 1
ATOM 1959 O O . PHE B 1 75 ? 0.693 7.758 9.594 1 98.12 75 PHE B O 1
ATOM 1966 N N . GLU B 1 76 ? 0.809 5.633 8.867 1 96.94 76 GLU B N 1
ATOM 1967 C CA . GLU B 1 76 ? -0.455 5.262 9.492 1 96.94 76 GLU B CA 1
ATOM 1968 C C . GLU B 1 76 ? -0.367 5.363 11.016 1 96.94 76 GLU B C 1
ATOM 1970 O O . GLU B 1 76 ? -1.279 5.887 11.656 1 96.94 76 GLU B O 1
ATOM 1975 N N . ARG B 1 77 ? 0.698 4.926 11.555 1 95.81 77 ARG B N 1
ATOM 1976 C CA . ARG B 1 77 ? 0.878 4.953 13 1 95.81 77 ARG B CA 1
ATOM 1977 C C . ARG B 1 77 ? 0.925 6.387 13.516 1 95.81 77 ARG B C 1
ATOM 1979 O O . ARG B 1 77 ? 0.458 6.668 14.625 1 95.81 77 ARG B O 1
ATOM 1986 N N . ARG B 1 78 ? 1.499 7.242 12.719 1 94.94 78 ARG B N 1
ATOM 1987 C CA . ARG B 1 78 ? 1.551 8.648 13.094 1 94.94 78 ARG B CA 1
ATOM 1988 C C . ARG B 1 78 ? 0.153 9.258 13.133 1 94.94 78 ARG B C 1
ATOM 1990 O O . ARG B 1 78 ? -0.064 10.289 13.781 1 94.94 78 ARG B O 1
ATOM 1997 N N . GLY B 1 79 ? -0.779 8.695 12.359 1 93.38 79 GLY B N 1
ATOM 1998 C CA . GLY B 1 79 ? -2.156 9.156 12.352 1 93.38 79 GLY B CA 1
ATOM 1999 C C . GLY B 1 79 ? -2.518 9.922 11.094 1 93.38 79 GLY B C 1
ATOM 2000 O O . GLY B 1 79 ? -3.578 10.547 11.023 1 93.38 79 GLY B O 1
ATOM 2001 N N . PHE B 1 80 ? -1.625 9.922 10.086 1 94.88 80 PHE B N 1
ATOM 2002 C CA . PHE B 1 80 ? -1.898 10.633 8.844 1 94.88 80 PHE B CA 1
ATOM 2003 C C . PHE B 1 80 ? -2.896 9.859 7.988 1 94.88 80 PHE B C 1
ATOM 2005 O O . PHE B 1 80 ? -3.082 8.656 8.172 1 94.88 80 PHE B O 1
ATOM 2012 N N . LYS B 1 81 ? -3.443 10.562 7.07 1 93.81 81 LYS B N 1
ATOM 2013 C CA . LYS B 1 81 ? -4.477 10.008 6.203 1 93.81 81 LYS B CA 1
ATOM 2014 C C . LYS B 1 81 ? -3.936 9.734 4.805 1 93.81 81 LYS B C 1
ATOM 2016 O O . LYS B 1 81 ? -3.389 10.625 4.156 1 93.81 81 LYS B O 1
ATOM 2021 N N . LEU B 1 82 ? -4.113 8.477 4.402 1 96.31 82 LEU B N 1
ATOM 2022 C CA . LEU B 1 82 ? -3.77 8.125 3.031 1 96.31 82 LEU B CA 1
ATOM 2023 C C . LEU B 1 82 ? -4.883 8.531 2.07 1 96.31 82 LEU B C 1
ATOM 2025 O O . LEU B 1 82 ? -6.027 8.094 2.217 1 96.31 82 LEU B O 1
ATOM 2029 N N . VAL B 1 83 ? -4.512 9.391 1.039 1 95.75 83 VAL B N 1
ATOM 2030 C CA . VAL B 1 83 ? -5.609 9.883 0.213 1 95.75 83 VAL B CA 1
ATOM 2031 C C . VAL B 1 83 ? -5.367 9.5 -1.246 1 95.75 83 VAL B C 1
ATOM 2033 O O . VAL B 1 83 ? -6.273 9.602 -2.078 1 95.75 83 VAL B O 1
ATOM 2036 N N . ALA B 1 84 ? -4.164 9.023 -1.608 1 97.19 84 ALA B N 1
ATOM 2037 C CA . ALA B 1 84 ? -3.875 8.492 -2.936 1 97.19 84 ALA B CA 1
ATOM 2038 C C . ALA B 1 84 ? -2.646 7.586 -2.908 1 97.19 84 ALA B C 1
ATOM 2040 O O . ALA B 1 84 ? -1.718 7.816 -2.129 1 97.19 84 ALA B O 1
ATOM 2041 N N . MET B 1 85 ? -2.676 6.633 -3.783 1 97.88 85 MET B N 1
ATOM 2042 C CA . MET B 1 85 ? -1.528 5.742 -3.947 1 97.88 85 MET B CA 1
ATOM 2043 C C . MET B 1 85 ? -1.702 4.848 -5.168 1 97.88 85 MET B C 1
ATOM 2045 O O . MET B 1 85 ? -2.822 4.457 -5.504 1 97.88 85 MET B O 1
ATOM 2049 N N . LYS B 1 86 ? -0.605 4.492 -5.793 1 96.38 86 LYS B N 1
ATOM 2050 C CA . LYS B 1 86 ? -0.65 3.504 -6.867 1 96.38 86 LYS B CA 1
ATOM 2051 C C . LYS B 1 86 ? 0.747 2.982 -7.191 1 96.38 86 LYS B C 1
ATOM 2053 O O . LYS B 1 86 ? 1.742 3.674 -6.969 1 96.38 86 LYS B O 1
ATOM 2058 N N . LEU B 1 87 ? 0.782 1.763 -7.613 1 94.25 87 LEU B N 1
ATOM 2059 C CA . LEU B 1 87 ? 1.995 1.21 -8.203 1 94.25 87 LEU B CA 1
ATOM 2060 C C . LEU B 1 87 ? 2.031 1.465 -9.703 1 94.25 87 LEU B C 1
ATOM 2062 O O . LEU B 1 87 ? 1.064 1.175 -10.414 1 94.25 87 LEU B O 1
ATOM 2066 N N . LEU B 1 88 ? 3.131 2.074 -10.18 1 89.81 88 LEU B N 1
ATOM 2067 C CA . LEU B 1 88 ? 3.229 2.439 -11.586 1 89.81 88 LEU B CA 1
ATOM 2068 C C . LEU B 1 88 ? 4.473 1.824 -12.219 1 89.81 88 LEU B C 1
ATOM 2070 O O . LEU B 1 88 ? 5.414 1.449 -11.516 1 89.81 88 LEU B O 1
ATOM 2074 N N . GLN B 1 89 ? 4.301 1.668 -13.523 1 84.12 89 GLN B N 1
ATOM 2075 C CA . GLN B 1 89 ? 5.48 1.396 -14.344 1 84.12 89 GLN B CA 1
ATOM 2076 C C . GLN B 1 89 ? 5.883 2.627 -15.148 1 84.12 89 GLN B C 1
ATOM 2078 O O . GLN B 1 89 ? 5.07 3.184 -15.891 1 84.12 89 GLN B O 1
ATOM 2083 N N . VAL B 1 90 ? 7 3.184 -14.82 1 76.31 90 VAL B N 1
ATOM 2084 C CA . VAL B 1 90 ? 7.473 4.359 -15.547 1 76.31 90 VAL B CA 1
ATOM 2085 C C . VAL B 1 90 ? 8.484 3.934 -16.609 1 76.31 90 VAL B C 1
ATOM 2087 O O . VAL B 1 90 ? 9.375 3.129 -16.344 1 76.31 90 VAL B O 1
ATOM 2090 N N . PRO B 1 91 ? 8.109 4.234 -17.875 1 65.5 91 PRO B N 1
ATOM 2091 C CA . PRO B 1 91 ? 9.055 3.881 -18.953 1 65.5 91 PRO B CA 1
ATOM 2092 C C . PRO B 1 91 ? 10.469 4.379 -18.672 1 65.5 91 PRO B C 1
ATOM 2094 O O . PRO B 1 91 ? 10.648 5.438 -18.062 1 65.5 91 PRO B O 1
ATOM 2097 N N . VAL B 1 92 ? 11.32 3.4 -18.578 1 55.03 92 VAL B N 1
ATOM 2098 C CA . VAL B 1 92 ? 12.734 3.736 -18.391 1 55.03 92 VAL B CA 1
ATOM 2099 C C . VAL B 1 92 ? 13.188 4.656 -19.531 1 55.03 92 VAL B C 1
ATOM 2101 O O . VAL B 1 92 ? 13.039 4.324 -20.703 1 55.03 92 VAL B O 1
ATOM 2104 N N . LEU B 1 93 ? 13.172 5.898 -19.375 1 45.69 93 LEU B N 1
ATOM 2105 C CA . LEU B 1 93 ? 13.914 6.602 -20.406 1 45.69 93 LEU B CA 1
ATOM 2106 C C . LEU B 1 93 ? 15.305 6.012 -20.578 1 45.69 93 LEU B C 1
ATOM 2108 O O . LEU B 1 93 ? 15.711 5.137 -19.812 1 45.69 93 LEU B O 1
ATOM 2112 N N . THR B 1 94 ? 16.422 6.984 -20.688 1 43.91 94 THR B N 1
ATOM 2113 C CA . THR B 1 94 ? 17.797 6.66 -21.062 1 43.91 94 THR B CA 1
ATOM 2114 C C . THR B 1 94 ? 18.328 5.496 -20.219 1 43.91 94 THR B C 1
ATOM 2116 O O . THR B 1 94 ? 18.609 4.422 -20.75 1 43.91 94 THR B O 1
ATOM 2119 N N . TYR B 1 95 ? 19.703 5.66 -19.75 1 38.38 95 TYR B N 1
ATOM 2120 C CA . TYR B 1 95 ? 20.75 4.754 -19.297 1 38.38 95 TYR B CA 1
ATOM 2121 C C . TYR B 1 95 ? 20.312 4.008 -18.047 1 38.38 95 TYR B C 1
ATOM 2123 O O . TYR B 1 95 ? 21.047 3.164 -17.531 1 38.38 95 TYR B O 1
ATOM 2131 N N . SER B 1 96 ? 19.562 4.566 -17.219 1 43.38 96 SER B N 1
ATOM 2132 C CA . SER B 1 96 ? 19.641 3.875 -15.93 1 43.38 96 SER B CA 1
ATOM 2133 C C . SER B 1 96 ? 18.734 2.639 -15.914 1 43.38 96 SER B C 1
ATOM 2135 O O . SER B 1 96 ? 17.641 2.658 -16.469 1 43.38 96 SER B O 1
ATOM 2137 N N . ARG B 1 97 ? 19.234 1.453 -16.062 1 43.94 97 ARG B N 1
ATOM 2138 C CA . ARG B 1 97 ? 18.797 0.061 -15.961 1 43.94 97 ARG B CA 1
ATOM 2139 C C . ARG B 1 97 ? 17.672 -0.091 -14.953 1 43.94 97 ARG B C 1
ATOM 2141 O O . ARG B 1 97 ? 17.188 -1.2 -14.719 1 43.94 97 ARG B O 1
ATOM 2148 N N . THR B 1 98 ? 17.531 0.763 -14.039 1 47.59 98 THR B N 1
ATOM 2149 C CA . THR B 1 98 ? 16.734 0.424 -12.867 1 47.59 98 THR B CA 1
ATOM 2150 C C . THR B 1 98 ? 15.25 0.546 -13.172 1 47.59 98 THR B C 1
ATOM 2152 O O . THR B 1 98 ? 14.797 1.578 -13.672 1 47.59 98 THR B O 1
ATOM 2155 N N . GLN B 1 99 ? 14.703 -0.63 -13.586 1 54.84 99 GLN B N 1
ATOM 2156 C CA . GLN B 1 99 ? 13.258 -0.79 -13.695 1 54.84 99 GLN B CA 1
ATOM 2157 C C . GLN B 1 99 ? 12.523 0.077 -12.672 1 54.84 99 GLN B C 1
ATOM 2159 O O . GLN B 1 99 ? 12.992 0.236 -11.539 1 54.84 99 GLN B O 1
ATOM 2164 N N . LEU B 1 100 ? 11.641 1.165 -13.023 1 74.5 100 LEU B N 1
ATOM 2165 C CA . LEU B 1 100 ? 11 2.299 -12.359 1 74.5 100 LEU B CA 1
ATOM 2166 C C . LEU B 1 100 ? 9.547 1.978 -12.016 1 74.5 100 LEU B C 1
ATOM 2168 O O . LEU B 1 100 ? 8.633 2.336 -12.766 1 74.5 100 LEU B O 1
ATOM 2172 N N . PHE B 1 101 ? 9.352 1.188 -11.039 1 88.88 101 PHE B N 1
ATOM 2173 C CA . PHE B 1 101 ? 8 0.928 -10.555 1 88.88 101 PHE B CA 1
ATOM 2174 C C . PHE B 1 101 ? 7.797 1.536 -9.172 1 88.88 101 PHE B C 1
ATOM 2176 O O . PHE B 1 101 ? 7.539 0.817 -8.203 1 88.88 101 PHE B O 1
ATOM 2183 N N . PRO B 1 102 ? 7.879 2.842 -9.109 1 92.56 102 PRO B N 1
ATOM 2184 C CA . PRO B 1 102 ? 7.691 3.523 -7.824 1 92.56 102 PRO B CA 1
ATOM 2185 C C . PRO B 1 102 ? 6.242 3.49 -7.344 1 92.56 102 PRO B C 1
ATOM 2187 O O . PRO B 1 102 ? 5.336 3.174 -8.117 1 92.56 102 PRO B O 1
ATOM 2190 N N . ILE B 1 103 ? 6.055 3.701 -6.055 1 96.31 103 ILE B N 1
ATOM 2191 C CA . ILE B 1 103 ? 4.727 3.85 -5.465 1 96.31 103 ILE B CA 1
ATOM 2192 C C . ILE B 1 103 ? 4.574 5.254 -4.883 1 96.31 103 ILE B C 1
ATOM 2194 O O . ILE B 1 103 ? 4.898 5.488 -3.719 1 96.31 103 ILE B O 1
ATOM 2198 N N . PRO B 1 104 ? 4.078 6.191 -5.707 1 97.19 104 PRO B N 1
ATOM 2199 C CA . PRO B 1 104 ? 3.695 7.48 -5.121 1 97.19 104 PRO B CA 1
ATOM 2200 C C . PRO B 1 104 ? 2.506 7.367 -4.168 1 97.19 104 PRO B C 1
ATOM 2202 O O . PRO B 1 104 ? 1.549 6.641 -4.457 1 97.19 104 PRO B O 1
ATOM 2205 N N . GLN B 1 105 ? 2.598 8.047 -3.1 1 98.38 105 GLN B N 1
ATOM 2206 C CA . GLN B 1 105 ? 1.558 8.141 -2.08 1 98.38 105 GLN B CA 1
ATOM 2207 C C . GLN B 1 105 ? 1.297 9.594 -1.699 1 98.38 105 GLN B C 1
ATOM 2209 O O . GLN B 1 105 ? 2.229 10.398 -1.624 1 98.38 105 GLN B O 1
ATOM 2214 N N . VAL B 1 106 ? 0.082 9.875 -1.395 1 98.25 106 VAL B N 1
ATOM 2215 C CA . VAL B 1 106 ? -0.254 11.195 -0.869 1 98.25 106 VAL B CA 1
ATOM 2216 C C . VAL B 1 106 ? -0.843 11.055 0.534 1 98.25 106 VAL B C 1
ATOM 2218 O O . VAL B 1 106 ? -1.815 10.328 0.737 1 98.25 106 VAL B O 1
ATOM 2221 N N . TRP B 1 107 ? -0.25 11.727 1.425 1 97.5 107 TRP B N 1
ATOM 2222 C CA . TRP B 1 107 ? -0.671 11.727 2.822 1 97.5 107 TRP B CA 1
ATOM 2223 C C . TRP B 1 107 ? -1.184 13.102 3.234 1 97.5 107 TRP B C 1
ATOM 2225 O O . TRP B 1 107 ? -0.622 14.133 2.84 1 97.5 107 TRP B O 1
ATOM 2235 N N . GLU B 1 108 ? -2.193 13.078 4.062 1 95.69 108 GLU B N 1
ATOM 2236 C CA . GLU B 1 108 ? -2.834 14.305 4.535 1 95.69 108 GLU B CA 1
ATOM 2237 C C . GLU B 1 108 ? -2.836 14.375 6.062 1 95.69 108 GLU B C 1
ATOM 2239 O O . GLU B 1 108 ? -3.07 13.367 6.734 1 95.69 108 GLU B O 1
ATOM 2244 N N . GLY B 1 109 ? -2.623 15.562 6.574 1 93.38 109 GLY B N 1
ATOM 2245 C CA . GLY B 1 109 ? -2.678 15.781 8.008 1 93.38 109 GLY B CA 1
ATOM 2246 C C . GLY B 1 109 ? -2.109 17.125 8.43 1 93.38 109 GLY B C 1
ATOM 2247 O O . GLY B 1 109 ? -1.67 17.906 7.586 1 93.38 109 GLY B O 1
ATOM 2248 N N . TYR B 1 110 ? -2.145 17.406 9.766 1 91.12 110 TYR B N 1
ATOM 2249 C CA . TYR B 1 110 ? -1.612 18.641 10.336 1 91.12 110 TYR B CA 1
ATOM 2250 C C . TYR B 1 110 ? -0.095 18.688 10.203 1 91.12 110 TYR B C 1
ATOM 2252 O O . TYR B 1 110 ? 0.602 17.766 10.641 1 91.12 110 TYR B O 1
ATOM 2260 N N . ASN B 1 111 ? 0.415 19.703 9.5 1 94.31 111 ASN B N 1
ATOM 2261 C CA . ASN B 1 111 ? 1.847 19.906 9.312 1 94.31 111 ASN B CA 1
ATOM 2262 C C . ASN B 1 111 ? 2.52 18.672 8.734 1 94.31 111 ASN B C 1
ATOM 2264 O O . ASN B 1 111 ? 3.617 18.297 9.148 1 94.31 111 ASN B O 1
ATOM 2268 N N . VAL B 1 112 ? 1.846 18.016 7.848 1 96.69 112 VAL B N 1
ATOM 2269 C CA . VAL B 1 112 ? 2.275 16.703 7.359 1 96.69 112 VAL B CA 1
ATOM 2270 C C . VAL B 1 112 ? 3.59 16.844 6.594 1 96.69 112 VAL B C 1
ATOM 2272 O O . VAL B 1 112 ? 4.441 15.953 6.641 1 96.69 112 VAL B O 1
ATOM 2275 N N . VAL B 1 113 ? 3.867 17.953 5.898 1 97.69 113 VAL B N 1
ATOM 2276 C CA . VAL B 1 113 ? 5.105 18.109 5.141 1 97.69 113 VAL B CA 1
ATOM 2277 C C . VAL B 1 113 ? 6.297 18.141 6.098 1 97.69 113 VAL B C 1
ATOM 2279 O O . VAL B 1 113 ? 7.242 17.375 5.941 1 97.69 113 VAL B O 1
ATOM 2282 N N . ARG B 1 114 ? 6.211 19 7.02 1 96.69 114 ARG B N 1
ATOM 2283 C CA . ARG B 1 114 ? 7.281 19.141 8 1 96.69 114 ARG B CA 1
ATOM 2284 C C . ARG B 1 114 ? 7.473 17.828 8.773 1 96.69 114 ARG B C 1
ATOM 2286 O O . ARG B 1 114 ? 8.602 17.375 8.961 1 96.69 114 ARG B O 1
ATOM 2293 N N . SER B 1 115 ? 6.398 17.25 9.242 1 96.88 115 SER B N 1
ATOM 2294 C CA . SER B 1 115 ? 6.453 16 9.992 1 96.88 115 SER B CA 1
ATOM 2295 C C . SER B 1 115 ? 7.074 14.883 9.164 1 96.88 115 SER B C 1
ATOM 2297 O O . SER B 1 115 ? 7.891 14.109 9.672 1 96.88 115 SER B O 1
ATOM 2299 N N . THR B 1 116 ? 6.68 14.797 7.941 1 98.06 116 THR B N 1
ATOM 2300 C CA . THR B 1 116 ? 7.195 13.766 7.051 1 98.06 116 THR B CA 1
ATOM 2301 C C . THR B 1 116 ? 8.703 13.898 6.883 1 98.06 116 THR B C 1
ATOM 2303 O O . THR B 1 116 ? 9.43 12.898 6.93 1 98.06 116 THR B O 1
ATOM 2306 N N . ARG B 1 117 ? 9.164 15.008 6.695 1 97.31 117 ARG B N 1
ATOM 2307 C CA . ARG B 1 117 ? 10.609 15.203 6.555 1 97.31 117 ARG B CA 1
ATOM 2308 C C . ARG B 1 117 ? 11.352 14.711 7.789 1 97.31 117 ARG B C 1
ATOM 2310 O O . ARG B 1 117 ? 12.406 14.086 7.676 1 97.31 117 ARG B O 1
ATOM 2317 N N . ALA B 1 118 ? 10.805 15.008 8.883 1 97.31 118 ALA B N 1
ATOM 2318 C CA . ALA B 1 118 ? 11.406 14.539 10.125 1 97.31 118 ALA B CA 1
ATOM 2319 C C . ALA B 1 118 ? 11.367 13.016 10.211 1 97.31 118 ALA B C 1
ATOM 2321 O O . ALA B 1 118 ? 12.328 12.383 10.656 1 97.31 118 ALA B O 1
ATOM 2322 N N . MET B 1 119 ? 10.305 12.391 9.797 1 98.06 119 MET B N 1
ATOM 2323 C CA . MET B 1 119 ? 10.117 10.945 9.852 1 98.06 119 MET B CA 1
ATOM 2324 C C . MET B 1 119 ? 11.047 10.242 8.867 1 98.06 119 MET B C 1
ATOM 2326 O O . MET B 1 119 ? 11.547 9.148 9.156 1 98.06 119 MET B O 1
ATOM 2330 N N . VAL B 1 120 ? 11.242 10.844 7.766 1 97.5 120 VAL B N 1
ATOM 2331 C CA . VAL B 1 120 ? 12.055 10.242 6.715 1 97.5 120 VAL B CA 1
ATOM 2332 C C . VAL B 1 120 ? 13.531 10.305 7.105 1 97.5 120 VAL B C 1
ATOM 2334 O O . VAL B 1 120 ? 14.234 9.297 7.055 1 97.5 120 VAL B O 1
ATOM 2337 N N . GLY B 1 121 ? 13.953 11.523 7.484 1 96.44 121 GLY B N 1
ATOM 2338 C CA . GLY B 1 121 ? 15.32 11.68 7.938 1 96.44 121 GLY B CA 1
ATOM 2339 C C . GLY B 1 121 ? 16.266 12.172 6.852 1 96.44 121 GLY B C 1
ATOM 2340 O O . GLY B 1 121 ? 15.836 12.391 5.711 1 96.44 121 GLY B O 1
ATOM 2341 N N . ASP B 1 122 ? 17.5 12.234 7.211 1 94.5 122 ASP B N 1
ATOM 2342 C CA . ASP B 1 122 ? 18.547 12.805 6.359 1 94.5 122 ASP B CA 1
ATOM 2343 C 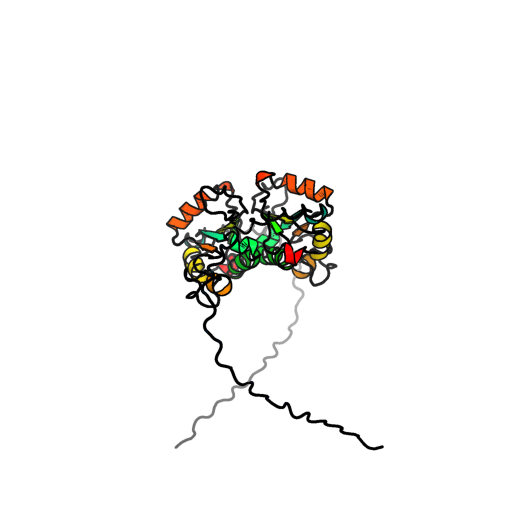C . ASP B 1 122 ? 18.703 11.992 5.074 1 94.5 122 ASP B C 1
ATOM 2345 O O . ASP B 1 122 ? 18.578 10.766 5.086 1 94.5 122 ASP B O 1
ATOM 2349 N N . THR B 1 123 ? 18.969 12.742 3.979 1 90.19 123 THR B N 1
ATOM 2350 C CA . THR B 1 123 ? 19.156 12.094 2.684 1 90.19 123 THR B CA 1
ATOM 2351 C C . THR B 1 123 ? 20.344 11.148 2.717 1 90.19 123 THR B C 1
ATOM 2353 O O . THR B 1 123 ? 20.344 10.109 2.047 1 90.19 123 THR B O 1
ATOM 2356 N N . ASP B 1 124 ? 21.281 11.57 3.496 1 92.25 124 ASP B N 1
ATOM 2357 C CA . ASP B 1 124 ? 22.406 10.672 3.719 1 92.25 124 ASP B CA 1
ATOM 2358 C C . ASP B 1 124 ? 22.062 9.602 4.75 1 92.25 124 ASP B C 1
ATOM 2360 O O . ASP B 1 124 ? 22.016 9.883 5.949 1 92.25 124 ASP B O 1
ATOM 2364 N N . SER B 1 125 ? 21.906 8.398 4.227 1 89.75 125 SER B N 1
ATOM 2365 C CA . SER B 1 125 ? 21.438 7.297 5.066 1 89.75 125 SER B CA 1
ATOM 2366 C C . SER B 1 125 ? 22.406 7.039 6.219 1 89.75 125 SER B C 1
ATOM 2368 O O . SER B 1 125 ? 22 6.605 7.297 1 89.75 125 SER B O 1
ATOM 2370 N N . ALA B 1 126 ? 23.719 7.289 6.066 1 91.69 126 ALA B N 1
ATOM 2371 C CA . ALA B 1 126 ? 24.719 7.086 7.113 1 91.69 126 ALA B CA 1
ATOM 2372 C C . ALA B 1 126 ? 24.562 8.125 8.219 1 91.69 126 ALA B C 1
ATOM 2374 O O . ALA B 1 126 ? 25 7.902 9.352 1 91.69 126 ALA B O 1
ATOM 2375 N N . GLN B 1 127 ? 23.984 9.172 7.918 1 94.44 127 GLN B N 1
ATOM 2376 C CA . GLN B 1 127 ? 23.797 10.25 8.883 1 94.44 127 GLN B CA 1
ATOM 2377 C C . GLN B 1 127 ? 22.359 10.266 9.414 1 94.44 127 GLN B C 1
ATOM 2379 O O . GLN B 1 127 ? 22.031 11.047 10.312 1 94.44 127 GLN B O 1
ATOM 2384 N N . ALA B 1 128 ? 21.516 9.461 8.805 1 95.38 128 ALA B N 1
ATOM 2385 C CA . ALA B 1 128 ? 20.109 9.438 9.227 1 95.38 128 ALA B CA 1
ATOM 2386 C C . ALA B 1 128 ? 19.969 8.781 10.594 1 95.38 128 ALA B C 1
ATOM 2388 O O . ALA B 1 128 ? 20.5 7.695 10.828 1 95.38 128 ALA B O 1
ATOM 2389 N N . ALA B 1 129 ? 19.266 9.406 11.477 1 96.5 129 ALA B N 1
ATOM 2390 C CA . ALA B 1 129 ? 19.094 8.914 12.844 1 96.5 129 ALA B CA 1
ATOM 2391 C C . ALA B 1 129 ? 18.312 7.613 12.867 1 96.5 129 ALA B C 1
ATOM 2393 O O . ALA B 1 129 ? 17.406 7.41 12.055 1 96.5 129 ALA B O 1
ATOM 239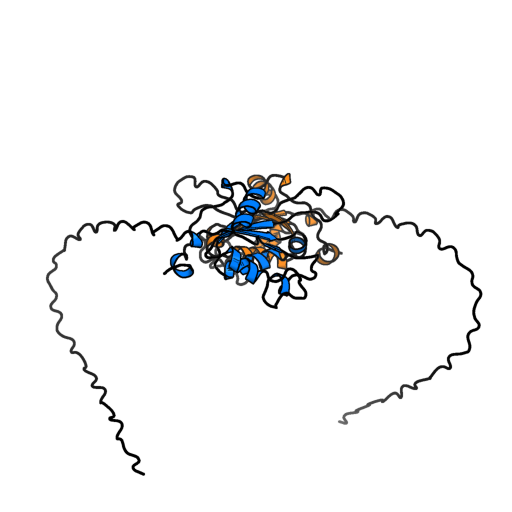4 N N . ALA B 1 130 ? 18.656 6.703 13.859 1 95.94 130 ALA B N 1
ATOM 2395 C CA . ALA B 1 130 ? 17.828 5.527 14.102 1 95.94 130 ALA B CA 1
ATOM 2396 C C . ALA B 1 130 ? 16.391 5.926 14.406 1 95.94 130 ALA B C 1
ATOM 2398 O O . ALA B 1 130 ? 16.156 6.891 15.133 1 95.94 130 ALA B O 1
ATOM 2399 N N . GLY B 1 131 ? 15.469 5.242 13.82 1 97.31 131 GLY B N 1
ATOM 2400 C CA . GLY B 1 131 ? 14.062 5.57 14 1 97.31 131 GLY B CA 1
ATOM 2401 C C . GLY B 1 131 ? 13.461 6.27 12.797 1 97.31 131 GLY B C 1
ATOM 2402 O O . GLY B 1 131 ? 12.234 6.293 12.641 1 97.31 131 GLY B O 1
ATOM 2403 N N . THR B 1 132 ? 14.25 6.918 12.016 1 97.75 132 THR B N 1
ATOM 2404 C CA . THR B 1 132 ? 13.742 7.484 10.766 1 97.75 132 THR B CA 1
ATOM 2405 C C . THR B 1 132 ? 13.641 6.41 9.688 1 97.75 132 THR B C 1
ATOM 2407 O O . THR B 1 132 ? 14.227 5.332 9.828 1 97.75 132 THR B O 1
ATOM 2410 N N . ILE B 1 133 ? 12.906 6.676 8.734 1 97.88 133 ILE B N 1
ATOM 2411 C CA . ILE B 1 133 ? 12.695 5.703 7.672 1 97.88 133 ILE B CA 1
ATOM 2412 C C . ILE B 1 133 ? 14.016 5.414 6.957 1 97.88 133 ILE B C 1
ATOM 2414 O O . ILE B 1 133 ? 14.375 4.254 6.754 1 97.88 133 ILE B O 1
ATOM 2418 N N . ARG B 1 134 ? 14.734 6.438 6.598 1 96.94 134 ARG B N 1
ATOM 2419 C CA . ARG B 1 134 ? 16 6.227 5.906 1 96.94 134 ARG B CA 1
ATOM 2420 C C . ARG B 1 134 ? 17.047 5.633 6.848 1 96.94 134 ARG B C 1
ATOM 2422 O O . ARG B 1 134 ? 17.875 4.816 6.43 1 96.94 134 ARG B O 1
ATOM 2429 N N . GLY B 1 135 ? 17.078 6.027 8.062 1 96.44 135 GLY B N 1
ATOM 2430 C CA . GLY B 1 135 ? 17.984 5.445 9.047 1 96.44 135 GLY B CA 1
ATOM 2431 C C . GLY B 1 135 ? 17.766 3.961 9.258 1 96.44 135 GLY B C 1
ATOM 2432 O O . GLY B 1 135 ? 18.719 3.199 9.445 1 96.44 135 GLY B O 1
ATOM 2433 N N . ASP B 1 136 ? 16.578 3.527 9.164 1 97 136 ASP B N 1
ATOM 2434 C CA . ASP B 1 136 ? 16.219 2.145 9.469 1 97 136 ASP B CA 1
ATOM 2435 C C . ASP B 1 136 ? 16.281 1.275 8.211 1 97 136 ASP B C 1
ATOM 2437 O O . ASP B 1 136 ? 16.578 0.081 8.289 1 97 136 ASP B O 1
ATOM 2441 N N . LEU B 1 137 ? 15.961 1.884 7.047 1 96.38 137 LEU B N 1
ATOM 2442 C CA . LEU B 1 137 ? 15.633 1.007 5.926 1 96.38 137 LEU B CA 1
ATOM 2443 C C . LEU B 1 137 ? 16.562 1.266 4.742 1 96.38 137 LEU B C 1
ATOM 2445 O O . LEU B 1 137 ? 16.609 0.472 3.801 1 96.38 137 LEU B O 1
ATOM 2449 N N . SER B 1 138 ? 17.219 2.412 4.738 1 93.56 138 SER B N 1
ATOM 2450 C CA . SER B 1 138 ? 18.078 2.713 3.604 1 93.56 138 SER B CA 1
ATOM 2451 C C . SER B 1 138 ? 19.5 2.213 3.842 1 93.56 138 SER B C 1
ATOM 2453 O O . SER B 1 138 ? 20 2.256 4.969 1 93.56 138 SER B O 1
ATOM 2455 N N . MET B 1 139 ? 20.094 1.72 2.758 1 86 139 MET B N 1
ATOM 2456 C CA . MET B 1 139 ? 21.422 1.143 2.879 1 86 139 MET B CA 1
ATOM 2457 C C . MET B 1 139 ? 22.5 2.145 2.447 1 86 139 MET B C 1
ATOM 2459 O O . MET B 1 139 ? 23.625 2.113 2.947 1 86 139 MET B O 1
ATOM 2463 N N . HIS B 1 140 ? 22.125 2.963 1.43 1 83.44 140 HIS B N 1
ATOM 2464 C CA . HIS B 1 140 ? 23.062 3.92 0.864 1 83.44 140 HIS B CA 1
ATOM 2465 C C . HIS B 1 140 ? 22.344 5.16 0.342 1 83.44 140 HIS B C 1
ATOM 2467 O O . HIS B 1 140 ? 21.156 5.105 0.017 1 83.44 140 HIS B O 1
ATOM 2473 N N . VAL B 1 141 ? 23.078 6.27 0.28 1 79.5 141 VAL B N 1
ATOM 2474 C CA . VAL B 1 141 ? 22.531 7.551 -0.152 1 79.5 141 VAL B CA 1
ATOM 2475 C C . VAL B 1 141 ? 21.969 7.426 -1.567 1 79.5 141 VAL B C 1
ATOM 2477 O O . VAL B 1 141 ? 20.953 8.039 -1.896 1 79.5 141 VAL B O 1
ATOM 2480 N N . SER B 1 142 ? 22.609 6.586 -2.387 1 79.5 142 SER B N 1
ATOM 2481 C CA . SER B 1 142 ? 22.188 6.43 -3.775 1 79.5 142 SER B CA 1
ATOM 2482 C C . SER B 1 142 ? 21.047 5.426 -3.898 1 79.5 142 SER B C 1
ATOM 2484 O O . SER B 1 142 ? 20.469 5.262 -4.977 1 79.5 142 SER B O 1
ATOM 2486 N N . ARG B 1 143 ? 20.766 4.844 -2.762 1 79.88 143 ARG B N 1
ATOM 2487 C CA . ARG B 1 143 ? 19.703 3.836 -2.732 1 79.88 143 ARG B CA 1
ATOM 2488 C C . ARG B 1 143 ? 18.719 4.113 -1.606 1 79.88 143 ARG B C 1
ATOM 2490 O O . ARG B 1 143 ? 18.469 3.248 -0.767 1 79.88 143 ARG B O 1
ATOM 2497 N N . ASN B 1 144 ? 18.266 5.367 -1.704 1 86.88 144 ASN B N 1
ATOM 2498 C CA . ASN B 1 144 ? 17.234 5.746 -0.739 1 86.88 144 ASN B CA 1
ATOM 2499 C C . ASN B 1 144 ? 15.906 5.051 -1.033 1 86.88 144 ASN B C 1
ATOM 2501 O O . ASN B 1 144 ? 15.547 4.859 -2.195 1 86.88 144 ASN B O 1
ATOM 2505 N N . VAL B 1 145 ? 15.203 4.773 0.017 1 93.25 145 VAL B N 1
ATOM 2506 C CA . VAL B 1 145 ? 14.008 3.955 -0.148 1 93.25 145 VAL B CA 1
ATOM 2507 C C . VAL B 1 145 ? 12.797 4.852 -0.401 1 93.25 145 VAL B C 1
ATOM 2509 O O . VAL B 1 145 ? 11.766 4.391 -0.895 1 93.25 145 VAL B O 1
ATOM 2512 N N . VAL B 1 146 ? 12.945 6.168 -0.023 1 95.62 146 VAL B N 1
ATOM 2513 C CA . VAL B 1 146 ? 11.789 7.039 -0.186 1 95.62 146 VAL B CA 1
ATOM 2514 C C . VAL B 1 146 ? 12.25 8.43 -0.612 1 95.62 146 VAL B C 1
ATOM 2516 O O . VAL B 1 146 ? 13.375 8.836 -0.332 1 95.62 146 VAL B O 1
ATOM 2519 N N . HIS B 1 147 ? 11.461 9.078 -1.367 1 94.62 147 HIS B N 1
ATOM 2520 C CA . HIS B 1 147 ? 11.484 10.516 -1.609 1 94.62 147 HIS B CA 1
ATOM 2521 C C . HIS B 1 147 ? 10.281 11.203 -0.976 1 94.62 147 HIS B C 1
ATOM 2523 O O . HIS B 1 147 ? 9.156 10.688 -1.039 1 94.62 147 HIS B O 1
ATOM 2529 N N . ALA B 1 148 ? 10.516 12.32 -0.325 1 97.25 148 ALA B N 1
ATOM 2530 C CA . ALA B 1 148 ? 9.422 13.109 0.239 1 97.25 148 ALA B CA 1
ATOM 2531 C C . ALA B 1 148 ? 9.547 14.578 -0.145 1 97.25 148 ALA B C 1
ATOM 2533 O O . ALA B 1 148 ? 10.656 15.117 -0.214 1 97.25 148 ALA B O 1
ATOM 2534 N N . SER B 1 149 ? 8.391 15.164 -0.309 1 96.88 149 SER B N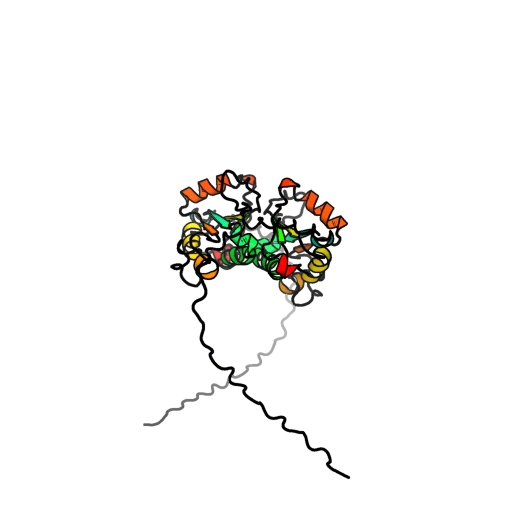 1
ATOM 2535 C CA . SER B 1 149 ? 8.383 16.578 -0.661 1 96.88 149 SER B CA 1
ATOM 2536 C C . SER B 1 149 ? 9.039 17.422 0.427 1 96.88 149 SER B C 1
ATOM 2538 O O . SER B 1 149 ? 8.906 17.125 1.616 1 96.88 149 SER B O 1
ATOM 2540 N N . ASP B 1 150 ? 9.641 18.578 0.023 1 95.44 150 ASP B N 1
ATOM 2541 C CA . ASP B 1 150 ? 10.406 19.359 0.992 1 95.44 150 ASP B CA 1
ATOM 2542 C C . ASP B 1 150 ? 9.648 20.625 1.402 1 95.44 150 ASP B C 1
ATOM 2544 O O . ASP B 1 150 ? 10.023 21.297 2.357 1 95.44 150 ASP B O 1
ATOM 2548 N N . SER B 1 151 ? 8.57 20.938 0.661 1 96.69 151 SER B N 1
ATOM 2549 C CA . SER B 1 151 ? 7.734 22.094 0.966 1 96.69 151 SER B CA 1
ATOM 2550 C C . SER B 1 151 ? 6.297 21.875 0.513 1 96.69 151 SER B C 1
ATOM 2552 O O . SER B 1 151 ? 6.02 20.984 -0.284 1 96.69 151 SER B O 1
ATOM 2554 N N . VAL B 1 152 ? 5.461 22.703 1.098 1 95.88 152 VAL B N 1
ATOM 2555 C CA . VAL B 1 152 ? 4.055 22.641 0.719 1 95.88 152 VAL B CA 1
ATOM 2556 C C . VAL B 1 152 ? 3.902 22.922 -0.773 1 95.88 152 VAL B C 1
ATOM 2558 O O . VAL B 1 152 ? 3.133 22.25 -1.467 1 95.88 152 VAL B 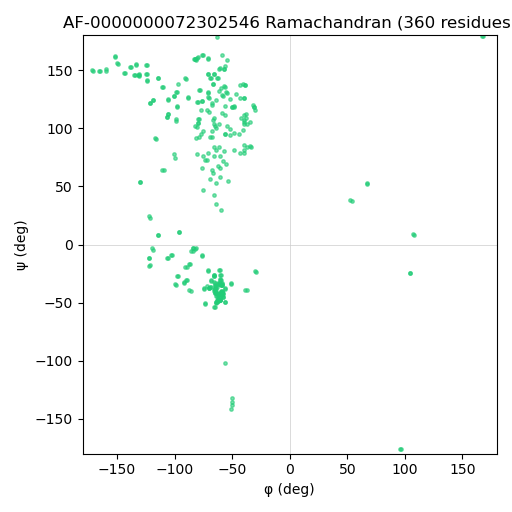O 1
ATOM 2561 N N . GLU B 1 153 ? 4.668 23.906 -1.26 1 96.12 153 GLU B N 1
ATOM 2562 C CA . GLU B 1 153 ? 4.633 24.281 -2.672 1 96.12 153 GLU B CA 1
ATOM 2563 C C . GLU B 1 153 ? 5.09 23.125 -3.557 1 96.12 153 GLU B C 1
ATOM 2565 O O . GLU B 1 153 ? 4.426 22.781 -4.543 1 96.12 153 GLU B O 1
ATOM 2570 N N . THR B 1 154 ? 6.176 22.531 -3.238 1 96.81 154 THR B N 1
ATOM 2571 C CA . THR B 1 154 ? 6.707 21.422 -4.016 1 96.81 154 THR B CA 1
ATOM 2572 C C . THR B 1 154 ? 5.777 20.203 -3.943 1 96.81 154 THR B C 1
ATOM 2574 O O . THR B 1 154 ? 5.613 19.484 -4.926 1 96.81 154 THR B O 1
ATOM 2577 N N . ALA B 1 155 ? 5.238 20.016 -2.775 1 97.38 155 ALA B N 1
ATOM 2578 C CA . ALA B 1 155 ? 4.289 18.922 -2.607 1 97.38 155 ALA B CA 1
ATOM 2579 C C . ALA B 1 155 ? 3.135 19.031 -3.596 1 97.38 155 ALA B C 1
ATOM 2581 O O . ALA B 1 155 ? 2.789 18.062 -4.273 1 97.38 155 ALA B O 1
ATOM 2582 N N . SER B 1 156 ? 2.586 20.203 -3.643 1 96.19 156 SER B N 1
ATOM 2583 C CA . SER B 1 156 ? 1.462 20.438 -4.543 1 96.19 156 SER B CA 1
ATOM 2584 C C . SER B 1 156 ? 1.847 20.141 -5.992 1 96.19 156 SER B C 1
ATOM 2586 O O . SER B 1 156 ? 1.101 19.484 -6.719 1 96.19 156 SER B O 1
ATOM 2588 N N . ARG B 1 157 ? 2.949 20.594 -6.398 1 96.94 157 ARG B N 1
ATOM 2589 C CA . ARG B 1 157 ? 3.426 20.391 -7.762 1 96.94 157 ARG B CA 1
ATOM 2590 C C . ARG B 1 157 ? 3.66 18.906 -8.031 1 96.94 157 ARG B C 1
ATOM 2592 O O . ARG B 1 157 ? 3.215 18.375 -9.055 1 96.94 157 ARG B O 1
ATOM 2599 N N . GLU B 1 158 ? 4.348 18.281 -7.156 1 96.62 158 GLU B N 1
ATOM 2600 C CA . GLU B 1 158 ? 4.695 16.875 -7.332 1 96.62 158 GLU B CA 1
ATOM 2601 C C . GLU B 1 158 ? 3.447 15.992 -7.328 1 96.62 158 GLU B C 1
ATOM 2603 O O . GLU B 1 158 ? 3.35 15.047 -8.109 1 96.62 158 GLU B O 1
ATOM 2608 N N . ILE B 1 159 ? 2.543 16.281 -6.457 1 97.25 159 ILE B N 1
ATOM 2609 C CA . ILE B 1 159 ? 1.292 15.531 -6.422 1 97.25 159 ILE B CA 1
ATOM 2610 C C . ILE B 1 159 ? 0.583 15.648 -7.77 1 97.25 159 ILE B C 1
ATOM 2612 O O . ILE B 1 159 ? 0.07 14.656 -8.297 1 97.25 159 ILE B O 1
ATOM 2616 N N . GLY B 1 160 ? 0.602 16.781 -8.336 1 96.25 160 GLY B N 1
ATOM 2617 C CA . GLY B 1 160 ? -0.03 17 -9.625 1 96.25 160 GLY B CA 1
ATOM 2618 C C . GLY B 1 160 ? 0.628 16.234 -10.75 1 96.25 160 GLY B C 1
ATOM 2619 O O . GLY B 1 160 ? -0.005 15.953 -11.773 1 96.25 160 GLY B O 1
ATOM 2620 N N . PHE B 1 161 ? 1.891 15.914 -10.625 1 94.56 161 PHE B N 1
ATOM 2621 C CA . PHE B 1 161 ? 2.617 15.133 -11.617 1 94.56 161 PHE B CA 1
ATOM 2622 C C . PHE B 1 161 ? 2.158 13.68 -11.594 1 94.56 161 PHE B C 1
ATOM 2624 O O . PHE B 1 161 ? 2.039 13.047 -12.648 1 94.56 161 PHE B O 1
ATOM 2631 N N . TRP B 1 162 ? 1.847 13.195 -10.391 1 94.31 162 TRP B N 1
ATOM 2632 C CA . TRP B 1 162 ? 1.615 11.758 -10.227 1 94.31 162 TRP B CA 1
ATOM 2633 C C . TRP B 1 162 ? 0.124 11.445 -10.258 1 94.31 162 TRP B C 1
ATOM 2635 O O . TRP B 1 162 ? -0.273 10.328 -10.602 1 94.31 162 TRP B O 1
ATOM 2645 N N . PHE B 1 163 ? -0.686 12.406 -9.875 1 95.75 163 PHE B N 1
ATOM 2646 C CA . PHE B 1 163 ? -2.1 12.102 -9.688 1 95.75 163 PHE B CA 1
ATOM 2647 C C . PHE B 1 163 ? -2.975 13.188 -10.312 1 95.75 163 PHE B C 1
ATOM 2649 O O . PHE B 1 163 ? -2.656 14.375 -10.227 1 95.75 163 PHE B O 1
ATOM 2656 N N . GLN B 1 164 ? -4.078 12.75 -10.812 1 94.44 164 GLN B N 1
ATOM 2657 C CA . GLN B 1 164 ? -5.168 13.664 -11.148 1 94.44 164 GLN B CA 1
ATOM 2658 C C . GLN B 1 164 ? -6.012 13.984 -9.922 1 94.44 164 GLN B C 1
ATOM 2660 O O . GLN B 1 164 ? -5.988 13.25 -8.93 1 94.44 164 GLN B O 1
ATOM 2665 N N . GLN B 1 165 ? -6.723 15.062 -9.992 1 91.75 165 GLN B N 1
ATOM 2666 C CA . GLN B 1 165 ? -7.504 15.523 -8.844 1 91.75 165 GLN B CA 1
ATOM 2667 C C . GLN B 1 165 ? -8.508 14.461 -8.406 1 91.75 165 GLN B C 1
ATOM 2669 O O . GLN B 1 165 ? -8.758 14.297 -7.211 1 91.75 165 GLN B O 1
ATOM 2674 N N . ASN B 1 166 ? -9.062 13.711 -9.359 1 89.06 166 ASN B N 1
ATOM 2675 C CA . ASN B 1 166 ? -10.094 12.727 -9.039 1 89.06 166 ASN B CA 1
ATOM 2676 C C . ASN B 1 166 ? -9.492 11.477 -8.391 1 89.06 166 ASN B C 1
ATOM 2678 O O . ASN B 1 166 ? -10.227 10.625 -7.895 1 89.06 166 ASN B O 1
ATOM 2682 N N . GLU B 1 167 ? -8.195 11.367 -8.383 1 92.44 167 GLU B N 1
ATOM 2683 C CA . GLU B 1 167 ? -7.527 10.242 -7.734 1 92.44 167 GLU B CA 1
ATOM 2684 C C . GLU B 1 167 ? -7.273 10.531 -6.258 1 92.44 167 GLU B C 1
ATOM 2686 O O . GLU B 1 167 ? -6.93 9.617 -5.496 1 92.44 167 GLU B O 1
ATOM 2691 N N . LEU B 1 168 ? -7.359 11.805 -5.93 1 93.38 168 LEU B N 1
ATOM 2692 C CA . LEU B 1 168 ? -7.273 12.156 -4.516 1 93.38 168 LEU B CA 1
ATOM 2693 C C . LEU B 1 168 ? -8.609 11.922 -3.814 1 93.38 168 LEU B C 1
ATOM 2695 O O . LEU B 1 168 ? -9.555 12.688 -3.99 1 93.38 168 LEU B O 1
ATOM 2699 N N . VAL B 1 169 ? -8.617 10.859 -3.062 1 90.38 169 VAL B N 1
ATOM 2700 C CA . VAL B 1 169 ? -9.867 10.422 -2.447 1 90.38 169 VAL B CA 1
ATOM 2701 C C . VAL B 1 169 ? -10.172 11.289 -1.228 1 90.38 169 VAL B C 1
ATOM 2703 O O . VAL B 1 169 ? -9.297 11.523 -0.389 1 90.38 169 VAL B O 1
ATOM 2706 N N . ALA B 1 170 ? -11.43 11.711 -1.222 1 81.06 170 ALA B N 1
ATOM 2707 C CA . ALA B 1 170 ? -11.891 12.508 -0.086 1 81.06 170 ALA B CA 1
ATOM 2708 C C . ALA B 1 170 ? -12.648 11.648 0.92 1 81.06 170 ALA B C 1
ATOM 2710 O O . ALA B 1 170 ? -13.664 11.031 0.583 1 81.06 170 ALA B O 1
ATOM 2711 N N . TRP B 1 171 ? -12.039 11.383 2.012 1 78.81 171 TRP B N 1
ATOM 2712 C CA . TRP B 1 171 ? -12.742 10.664 3.072 1 78.81 171 TRP B CA 1
ATOM 2713 C C . TRP B 1 171 ? -12.438 11.273 4.438 1 78.81 171 TRP B C 1
ATOM 2715 O O . TRP B 1 171 ? -11.461 12.008 4.59 1 78.81 171 TRP B O 1
ATOM 2725 N N . GLU B 1 172 ? -13.383 11.109 5.316 1 75.19 172 GLU B N 1
ATOM 2726 C CA . GLU B 1 172 ? -13.227 11.672 6.656 1 75.19 172 GLU B CA 1
ATOM 2727 C C . GLU B 1 172 ? -12.789 10.602 7.652 1 75.19 172 GLU B C 1
ATOM 2729 O O . GLU B 1 172 ? -13.367 9.508 7.688 1 75.19 172 GLU B O 1
ATOM 2734 N N . SER B 1 173 ? -11.703 10.961 8.336 1 74.5 173 SER B N 1
ATOM 2735 C CA . SER B 1 173 ? -11.242 10.047 9.375 1 74.5 173 SER B CA 1
ATOM 2736 C C . SER B 1 173 ? -12.203 10.031 10.562 1 74.5 173 SER B C 1
ATOM 2738 O O . SER B 1 173 ? -12.625 11.086 11.039 1 74.5 173 SER B O 1
ATOM 2740 N N . GLY B 1 174 ? -12.617 8.797 10.883 1 66.56 174 GLY B N 1
ATOM 2741 C CA . GLY B 1 174 ? -13.516 8.672 12.016 1 66.56 174 GLY B CA 1
ATOM 2742 C C . GLY B 1 174 ? -12.922 9.188 13.312 1 66.56 174 GLY B C 1
ATOM 2743 O O . GLY B 1 174 ? -13.648 9.547 14.242 1 66.56 174 GLY B O 1
ATOM 2744 N N . ASP B 1 175 ? -11.594 9.133 13.336 1 65 175 ASP B N 1
ATOM 2745 C CA . ASP B 1 175 ? -10.938 9.523 14.578 1 65 175 ASP B CA 1
ATOM 2746 C C . ASP B 1 175 ? -10.492 10.984 14.539 1 65 175 ASP B C 1
ATOM 2748 O O . ASP B 1 175 ? -9.648 11.406 15.328 1 65 175 ASP B O 1
ATOM 2752 N N . SER B 1 176 ? -10.961 11.664 13.531 1 62.69 176 SER B N 1
ATOM 2753 C CA . SER B 1 176 ? -10.523 13.047 13.367 1 62.69 176 SER B CA 1
ATOM 2754 C C . SER B 1 176 ? -10.695 13.836 14.664 1 62.69 176 SER B C 1
ATOM 2756 O O . SER B 1 176 ? -9.891 14.727 14.969 1 62.69 176 SER B O 1
ATOM 2758 N N . GLN B 1 177 ? -11.711 13.445 15.336 1 56.97 177 GLN B N 1
ATOM 2759 C CA . GLN B 1 177 ? -11.961 14.164 16.578 1 56.97 177 GLN B CA 1
ATOM 2760 C C . GLN B 1 177 ? -10.875 13.875 17.609 1 56.97 177 GLN B C 1
ATOM 2762 O O . GLN B 1 177 ? -10.578 14.711 18.469 1 56.97 177 GLN B O 1
ATOM 2767 N N . TYR B 1 178 ? -10.312 12.734 17.594 1 53.84 178 TYR B N 1
ATOM 2768 C CA . TYR B 1 178 ? -9.305 12.328 18.562 1 53.84 178 TYR B CA 1
ATOM 2769 C C . TYR B 1 178 ? -7.906 12.711 18.094 1 53.84 178 TYR B C 1
ATOM 2771 O O . TYR B 1 178 ? -6.98 12.82 18.891 1 53.84 178 TYR B O 1
ATOM 2779 N N . THR B 1 179 ? -7.656 12.742 16.844 1 53.06 179 THR B N 1
ATOM 2780 C CA . THR B 1 179 ? -6.312 12.984 16.328 1 53.06 179 THR B CA 1
ATOM 2781 C C . THR B 1 179 ? -6.051 14.484 16.219 1 53.06 179 THR B C 1
ATOM 2783 O O . THR B 1 179 ? -4.926 14.945 16.438 1 53.06 179 THR B O 1
ATOM 2786 N N . TYR B 1 180 ? -7.051 15.164 15.789 1 53.22 180 TYR B N 1
ATOM 2787 C CA . TYR B 1 180 ? -6.84 16.594 15.555 1 53.22 180 TYR B CA 1
ATOM 2788 C C . TYR B 1 180 ? -7.754 17.438 16.438 1 53.22 180 TYR B C 1
ATOM 2790 O O . TYR B 1 180 ? -7.828 18.656 16.281 1 53.22 180 TYR B O 1
ATOM 2798 N N . GLY B 1 181 ? -8.578 16.703 17.125 1 43.03 181 GLY B N 1
ATOM 2799 C CA . GLY B 1 181 ? -9.492 17.469 17.953 1 43.03 181 GLY B CA 1
ATOM 2800 C C . GLY B 1 181 ? -8.797 18.391 18.938 1 43.03 181 GLY B C 1
ATOM 2801 O O . GLY B 1 181 ? -7.613 18.203 19.234 1 43.03 181 GLY B O 1
ATOM 2802 N N . PRO B 1 182 ? -9.695 19.5 19.156 1 42.25 182 PRO B N 1
ATOM 2803 C CA . PRO B 1 182 ? -9.203 20.453 20.156 1 42.25 182 PRO B CA 1
ATOM 2804 C C . PRO B 1 182 ? -8.797 19.781 21.469 1 42.25 182 PRO B C 1
ATOM 2806 O O . PRO B 1 182 ? -9.266 18.688 21.781 1 42.25 182 PRO B O 1
#

Secondary structure (DSSP, 8-state):
-----------------------------------------------GGGGEEEEEEE-HHHHHTT-HHHHHHHHHHHT-EEEEEB---B---SS----B--EEEEEEETTHHHHHHHHH--SSTTTSPTTSHHHHH--BTTB-SEEE-SSHHHHHHHHHHH--GGGS-----TTHHHHS--/-----------------------------------------------GGGGEEEEEEE-HHHHHTT-HHHHHHHHHHHT-EEEEEB---B---SS----B--EEEEEEETTHHHHHHHHH--SSTTTSPTTSHHHHH--BTTB-SEEE-SSHHHHHHHHHHH--GGGS-----TTHHHHS--

Sequence (364 aa):
MPLRTRSPFFPLSSPCLVLGDPSPPPSIVPSRPAGRAAAVTPCPPAPPELREQTLVLVKPDAVQRRLVGDVIGRFERRGFKLVAMKLLQVPVLTYSRTQLFPIPQVWEGYNVVRSTRAMVGDTDSAQAAAGTIRGDLSMHVSRNVVHASDSVETASREIGFWFQQNELVAWESGDSQYTYGPMPLRTRSPFFPLSSPCLVLGDPSPPPSIVPSRPAGRAAAVTPCPPAPPELREQTLVLVKPDAVQRRLVGDVIGRFERRGFKLVAMKLLQVPVLTYSRTQLFPIPQVWEGYNVVRSTRAMVGDTDSAQAAAGTIRGDLSMHVSRNVVHASDSVETASREIGFWFQQNELVAWESGDSQYTYGP

Radius of gyration: 32.09 Å; Cα contacts (8 Å, |Δi|>4): 551; chains: 2; bounding box: 111×85×92 Å

pLDDT: mean 72.84, std 28.25, range [19.5, 98.56]

Solvent-accessible surface area (backbone atoms only — not comparable to full-atom values): 21616 Å² total; per-residue (Å²): 136,88,87,69,87,80,80,78,81,80,79,82,79,76,80,75,80,79,82,72,82,79,70,81,74,79,83,70,77,70,78,73,71,81,69,70,75,71,72,75,67,75,74,72,79,68,58,72,56,48,65,29,52,25,31,38,31,38,28,34,67,26,54,69,68,50,40,56,18,60,56,46,34,55,46,32,71,74,65,42,39,81,32,29,37,37,43,43,67,46,79,62,64,86,84,63,80,62,74,40,45,32,33,48,31,32,39,34,22,65,57,32,37,64,52,46,47,61,44,36,38,43,73,46,19,90,72,14,50,83,83,15,49,24,29,68,69,23,84,35,58,92,48,50,34,62,48,64,38,89,39,64,69,52,9,55,53,52,40,57,72,79,41,56,75,82,46,52,44,87,78,80,60,86,53,43,64,75,74,67,39,132,140,84,85,83,78,82,76,82,79,79,81,82,78,76,78,80,79,79,84,70,81,79,74,84,74,81,84,73,79,73,79,73,72,81,71,72,76,73,72,78,68,75,73,72,78,69,59,70,57,48,65,29,50,26,31,38,32,36,27,34,68,26,54,68,68,50,40,56,19,60,57,45,35,54,46,33,71,76,64,43,39,80,30,28,36,34,43,43,68,46,81,66,63,87,81,64,80,63,76,40,46,32,33,48,31,31,38,34,22,66,56,32,37,65,50,44,46,62,45,36,39,45,74,46,20,92,72,14,51,83,82,15,50,24,28,68,69,23,84,35,57,92,49,50,35,61,47,65,36,89,39,64,70,52,9,54,54,52,40,56,74,78,41,56,76,83,44,52,45,87,77,80,60,86,53,43,63,76,76,67,40,131

InterPro domains:
  IPR023005 Nucleoside diphosphate kinase, active site [PS00469] (144-152)
  IPR034907 Nucleoside diphosphate kinase-like domain [PF00334] (52-90)
  IPR034907 Nucleoside diphosphate kinase-like domain [PF00334] (105-167)
  IPR034907 Nucleoside diphosphate kinase-like domain [SM00562] (51-170)
  IPR036850 Nucleoside diphosphate kinase-like domain superfamily [G3DSA:3.30.70.141] (49-97)
  IPR036850 Nucleoside diphosphate kinase-like domain superfamily [G3DSA:3.30.70.141] (101-181)
  IPR036850 Nucleoside diphosphate kinase-like domain superfamily [SSF54919] (51-179)

Nearest PDB structures (foldseek):
  7kpf-assembly1_D  TM=9.215E-01  e=8.961E-16  Homo sapiens
  7kpf-assembly1_E  TM=9.294E-01  e=2.458E-15  Homo sapiens
  7kpf-assembly1_F  TM=9.425E-01  e=4.336E-15  Homo sapiens
  4f36-assembly1_E  TM=9.306E-01  e=2.970E-15  Trypanosoma brucei brucei TREU927
  8pie-assembly1_F  TM=9.307E-01  e=2.380E-14  Homo sapiens